Protein AF-A0A448Z9Z4-F1 (afdb_monomer_lite)

Organism: NCBI:txid183589

pLDDT: mean 77.24, std 27.38, range [21.59, 98.75]

Secondary structure (DSSP, 8-state):
----------------------------------PPPPPP----------------------S----HHHHHHHHHHHTTSEEEEEE---TT--S-HHHHHHHHHHHHHHHHHHTTS--SS-EEEEE--PBP-SSSHHHHHHHHHHHTTPEEEEEE--TTT-TTHHHHB--TTEEEEEEHHHHHHHHTTSB---SPTT----BHHHHHHHHHHHHHHHHHHHHHHTTPPPPPTHHHHHHHHHHHHHHHHHHHTTT--EEEES-SS--TTSSGGGTHHHHHTTSS-HHHHEE------S-TT------HHHH---

Structure (mmCIF, N/CA/C/O backbone):
data_AF-A0A448Z9Z4-F1
#
_entry.id   AF-A0A448Z9Z4-F1
#
loop_
_atom_site.group_PDB
_atom_site.id
_atom_site.type_symbol
_atom_site.label_atom_id
_atom_site.label_alt_id
_atom_site.label_comp_id
_atom_site.label_asym_id
_atom_site.label_entity_id
_atom_site.label_seq_id
_atom_site.pdbx_PDB_ins_code
_atom_site.Cartn_x
_atom_site.Cartn_y
_atom_site.Cartn_z
_atom_site.occupancy
_atom_site.B_iso_or_equiv
_atom_site.auth_seq_id
_atom_site.auth_comp_id
_atom_site.auth_asym_id
_atom_site.auth_atom_id
_atom_site.pdbx_PDB_model_num
ATOM 1 N N . MET A 1 1 ? -6.768 -6.075 44.368 1.00 32.19 1 MET A N 1
ATOM 2 C CA . MET A 1 1 ? -6.152 -7.407 44.142 1.00 32.19 1 MET A CA 1
ATOM 3 C C . MET A 1 1 ? -6.803 -8.060 42.921 1.00 32.19 1 MET A C 1
ATOM 5 O O . MET A 1 1 ? -7.831 -7.566 42.482 1.00 32.19 1 MET A O 1
ATOM 9 N N . ARG A 1 2 ? -6.179 -9.119 42.377 1.00 27.22 2 ARG A N 1
ATOM 10 C CA . ARG A 1 2 ? -6.662 -10.017 41.291 1.00 27.22 2 ARG A CA 1
ATOM 11 C C . ARG A 1 2 ? -8.103 -10.513 41.586 1.00 27.22 2 ARG A C 1
ATOM 13 O O . ARG A 1 2 ? -8.463 -10.533 42.757 1.00 27.22 2 ARG A O 1
ATOM 20 N N . SER A 1 3 ? -8.970 -10.927 40.651 1.00 25.38 3 SER A N 1
ATOM 21 C CA . SER A 1 3 ? -8.828 -11.558 39.312 1.00 25.38 3 SER A CA 1
ATOM 22 C C . SER A 1 3 ? -10.126 -11.281 38.477 1.00 25.38 3 SER A C 1
ATOM 24 O O . SER A 1 3 ? -11.087 -10.823 39.083 1.00 25.38 3 SER A O 1
ATOM 26 N N . VAL A 1 4 ? -10.316 -11.424 37.144 1.00 26.56 4 VAL A N 1
ATOM 27 C CA . VAL A 1 4 ? -9.717 -12.225 36.034 1.00 26.56 4 VAL A CA 1
ATOM 28 C C . VAL A 1 4 ? -10.058 -13.727 36.159 1.00 26.56 4 VAL A C 1
ATOM 30 O O . VAL A 1 4 ? -9.490 -14.377 37.028 1.00 26.56 4 VAL A O 1
ATOM 33 N N . ARG A 1 5 ? -10.946 -14.386 35.383 1.00 29.02 5 ARG A N 1
ATOM 34 C CA . ARG A 1 5 ? -11.562 -14.232 34.024 1.00 29.02 5 ARG A CA 1
ATOM 35 C C . ARG A 1 5 ? -13.055 -14.714 34.086 1.00 29.02 5 ARG A C 1
ATOM 37 O O . ARG A 1 5 ? -13.481 -15.098 35.166 1.00 29.02 5 ARG A O 1
ATOM 44 N N . LEU A 1 6 ? -13.924 -14.683 33.060 1.00 25.05 6 LEU A N 1
ATOM 45 C CA . LEU A 1 6 ? -13.867 -15.418 31.777 1.00 25.05 6 LEU A CA 1
ATOM 46 C C . LEU A 1 6 ? -14.862 -14.882 30.718 1.00 25.05 6 LEU A C 1
ATOM 48 O O . LEU A 1 6 ? -15.825 -14.199 31.047 1.00 25.05 6 LEU A O 1
ATOM 52 N N . VAL A 1 7 ? -14.625 -15.249 29.455 1.00 26.00 7 VAL A N 1
ATOM 53 C CA . VAL A 1 7 ? -15.444 -14.942 28.263 1.00 26.00 7 VAL A CA 1
ATOM 54 C C . VAL A 1 7 ? -16.249 -16.181 27.861 1.00 26.00 7 VAL A C 1
ATOM 56 O O . VAL A 1 7 ? -15.698 -17.274 27.960 1.00 26.00 7 VAL A O 1
ATOM 59 N N . SER A 1 8 ? -17.478 -16.027 27.340 1.00 23.23 8 SER A N 1
ATOM 60 C CA . SER A 1 8 ? -18.025 -16.945 26.320 1.00 23.23 8 SER A CA 1
ATOM 61 C C . SER A 1 8 ? -19.338 -16.467 25.677 1.00 23.23 8 SER A C 1
ATOM 63 O O . SER A 1 8 ? -20.195 -15.909 26.351 1.00 23.23 8 SER A O 1
ATOM 65 N N . ASN A 1 9 ? -19.505 -16.830 24.400 1.00 24.48 9 ASN A N 1
ATOM 66 C CA . ASN A 1 9 ? -20.761 -17.051 23.662 1.00 24.48 9 ASN A CA 1
ATOM 67 C C . ASN A 1 9 ? -21.728 -15.870 23.421 1.00 24.48 9 ASN A C 1
ATOM 69 O O . ASN A 1 9 ? -22.586 -15.580 24.250 1.00 24.48 9 ASN A O 1
ATOM 73 N N . LEU A 1 10 ? -21.768 -15.396 22.167 1.00 25.59 10 LEU A N 1
ATOM 74 C CA . LEU A 1 10 ? -23.045 -15.279 21.449 1.00 25.59 10 LEU A CA 1
ATOM 75 C C . LEU A 1 10 ? -22.857 -15.504 19.934 1.00 25.59 10 LEU A C 1
ATOM 77 O O . LEU A 1 10 ? -22.190 -14.726 19.258 1.00 25.59 10 LEU A O 1
ATOM 81 N N . TRP A 1 11 ? -23.446 -16.581 19.409 1.00 21.59 11 TRP A N 1
ATOM 82 C CA . TRP A 1 11 ? -23.595 -16.868 17.975 1.00 21.59 11 TRP A CA 1
ATOM 83 C C . TRP A 1 11 ? -24.923 -17.617 17.771 1.00 21.59 11 TRP A C 1
ATOM 85 O O . TRP A 1 11 ? -25.361 -18.314 18.687 1.00 21.59 11 TRP A O 1
ATOM 95 N N . LEU A 1 12 ? -25.540 -17.479 16.587 1.00 24.05 12 LEU A N 1
ATOM 96 C CA . LEU A 1 12 ? -26.980 -17.699 16.314 1.00 24.05 12 LEU A CA 1
ATOM 97 C C . LEU A 1 12 ? -27.893 -16.718 17.101 1.00 24.05 12 LEU A C 1
ATOM 99 O O . LEU A 1 12 ? -27.626 -16.398 18.252 1.00 24.05 12 LEU A O 1
ATOM 103 N N . ALA A 1 13 ? -28.998 -16.186 16.568 1.00 24.38 13 ALA A N 1
ATOM 104 C CA . ALA A 1 13 ? -29.806 -16.562 15.396 1.00 24.38 13 ALA A CA 1
ATOM 105 C C . ALA A 1 13 ? -30.314 -15.270 14.656 1.00 24.38 13 ALA A C 1
ATOM 107 O O . ALA A 1 13 ? -29.668 -14.240 14.796 1.00 24.38 13 ALA A O 1
ATOM 108 N N . MET A 1 14 ? -31.392 -15.186 13.850 1.00 24.42 14 MET A N 1
ATOM 109 C CA . MET A 1 14 ? -32.489 -16.122 13.555 1.00 24.42 14 MET A CA 1
ATOM 110 C C . MET A 1 14 ? -33.167 -15.876 12.181 1.00 24.42 14 MET A C 1
ATOM 112 O O . MET A 1 14 ? -33.419 -14.745 11.788 1.00 24.42 14 MET A O 1
ATOM 116 N N . SER A 1 15 ? -33.537 -16.974 11.517 1.00 24.83 15 SER A N 1
ATOM 117 C CA . SER A 1 15 ? -34.805 -17.215 10.792 1.00 24.83 15 SER A CA 1
ATOM 118 C C . SER A 1 15 ? -35.429 -16.194 9.811 1.00 24.83 15 SER A C 1
ATOM 120 O O . SER A 1 15 ? -36.286 -15.396 10.164 1.00 24.83 15 SER A O 1
ATOM 122 N N . SER A 1 16 ? -35.184 -16.452 8.520 1.00 24.95 16 SER A N 1
ATOM 123 C CA . SER A 1 16 ? -36.186 -16.885 7.513 1.00 24.95 16 SER A CA 1
ATOM 124 C C . SER A 1 16 ? -37.490 -16.101 7.203 1.00 24.95 16 SER A C 1
ATOM 126 O O . SER A 1 16 ? -38.392 -15.999 8.027 1.00 24.95 16 SER A O 1
ATOM 128 N N . ALA A 1 17 ? -37.683 -15.928 5.885 1.00 24.45 17 ALA A N 1
ATOM 129 C CA . ALA A 1 17 ? -38.923 -16.114 5.105 1.00 24.45 17 ALA A CA 1
ATOM 130 C C . ALA A 1 17 ? -39.945 -14.966 4.925 1.00 24.45 17 ALA A C 1
ATOM 132 O O . ALA A 1 17 ? -40.739 -14.635 5.799 1.00 24.45 17 ALA A O 1
ATOM 133 N N . THR A 1 18 ? -40.138 -14.591 3.655 1.00 28.72 18 THR A N 1
ATOM 134 C CA . THR A 1 18 ? -41.457 -14.702 2.992 1.00 28.72 18 THR A CA 1
ATOM 135 C C . THR A 1 18 ? -41.286 -14.874 1.474 1.00 28.72 18 THR A C 1
ATOM 137 O O . THR A 1 18 ? -40.193 -14.683 0.946 1.00 28.72 18 THR A O 1
ATOM 140 N N . ARG A 1 19 ? -42.340 -15.307 0.764 1.00 28.45 19 ARG A N 1
ATOM 141 C CA . ARG A 1 19 ? -42.339 -15.501 -0.702 1.00 28.45 19 ARG A CA 1
ATOM 142 C C . ARG A 1 19 ? -43.127 -14.379 -1.383 1.00 28.45 19 ARG A C 1
ATOM 144 O O . ARG A 1 19 ? -44.220 -14.063 -0.927 1.00 28.45 19 ARG A O 1
ATOM 151 N N . GLY A 1 20 ? -42.630 -13.871 -2.510 1.00 28.28 20 GLY A N 1
ATOM 152 C CA . GLY A 1 20 ? -43.373 -13.013 -3.441 1.00 28.28 20 GLY A CA 1
ATOM 153 C C . GLY A 1 20 ? -43.264 -13.572 -4.860 1.00 28.28 20 GLY A C 1
ATOM 154 O O . GLY A 1 20 ? -42.193 -14.023 -5.257 1.00 28.28 20 GLY A O 1
ATOM 155 N N . THR A 1 21 ? -44.364 -13.619 -5.615 1.00 28.78 21 THR A N 1
ATOM 156 C CA . THR A 1 21 ? -44.412 -14.289 -6.928 1.00 28.78 21 THR A CA 1
ATOM 157 C C . THR A 1 21 ? -45.138 -13.437 -7.959 1.00 28.78 21 THR A C 1
ATOM 159 O O . THR A 1 21 ? -46.330 -13.182 -7.803 1.00 28.78 21 THR A O 1
ATOM 162 N N . THR A 1 22 ? -44.469 -13.105 -9.065 1.00 32.16 22 THR A N 1
ATOM 163 C CA . THR A 1 22 ? -45.115 -12.540 -10.260 1.00 32.16 22 THR A CA 1
ATOM 164 C C . THR A 1 22 ? -44.409 -12.954 -11.552 1.00 32.16 22 THR A C 1
ATOM 166 O O . THR A 1 22 ? -43.218 -13.246 -11.584 1.00 32.16 22 THR A O 1
ATOM 169 N N . ARG A 1 23 ? -45.201 -12.998 -12.629 1.00 28.62 23 ARG A N 1
ATOM 170 C CA . ARG A 1 23 ? -44.782 -13.163 -14.034 1.00 28.62 23 ARG A CA 1
ATOM 171 C C . ARG A 1 23 ? -44.214 -11.817 -14.539 1.00 28.62 23 ARG A C 1
ATOM 173 O O . ARG A 1 23 ? -44.566 -10.789 -13.974 1.00 28.62 23 ARG A O 1
ATOM 180 N N . GLY A 1 24 ? -43.401 -11.720 -15.591 1.00 24.78 24 GLY A N 1
ATOM 181 C CA . GLY A 1 24 ? -42.952 -12.733 -16.552 1.00 24.78 24 GLY A CA 1
ATOM 182 C C . GLY A 1 24 ? -43.337 -12.354 -17.990 1.00 24.78 24 GLY A C 1
ATOM 183 O O . GLY A 1 24 ? -44.515 -12.395 -18.334 1.00 24.78 24 GLY A O 1
ATOM 184 N N . THR A 1 25 ? -42.346 -12.018 -18.821 1.00 29.56 25 THR A N 1
ATOM 185 C CA . THR A 1 25 ? -42.458 -11.692 -20.261 1.00 29.56 25 THR A CA 1
ATOM 186 C C . THR A 1 25 ? -41.221 -12.205 -21.014 1.00 29.56 25 THR A C 1
ATOM 188 O O . THR A 1 25 ? -40.209 -12.534 -20.398 1.00 29.56 25 THR A O 1
ATOM 191 N N . THR A 1 26 ? -41.310 -12.346 -22.342 1.00 28.06 26 THR A N 1
ATOM 192 C CA . THR A 1 26 ? -40.394 -13.190 -23.135 1.00 28.06 26 THR A CA 1
ATOM 193 C C . THR A 1 26 ? -39.807 -12.505 -24.370 1.00 28.06 26 THR A C 1
ATOM 195 O O . THR A 1 26 ? -40.573 -11.986 -25.180 1.00 28.06 26 THR A O 1
ATOM 198 N N . SER A 1 27 ? -38.502 -12.727 -24.597 1.00 26.56 27 SER A N 1
ATOM 199 C CA . SER A 1 27 ? -37.838 -12.730 -25.922 1.00 26.56 27 SER A CA 1
ATOM 200 C C . SER A 1 27 ? -37.710 -11.377 -26.663 1.00 26.56 27 SER A C 1
ATOM 202 O O . SER A 1 27 ? -38.381 -10.415 -26.301 1.00 26.56 27 SER A O 1
ATOM 204 N N . PRO A 1 28 ? -36.865 -11.278 -27.720 1.00 33.94 28 PRO A N 1
ATOM 205 C CA . PRO A 1 28 ? -35.986 -12.299 -28.311 1.00 33.94 28 PRO A CA 1
ATOM 206 C C . PRO A 1 28 ? -34.479 -12.049 -28.110 1.00 33.94 28 PRO A C 1
ATOM 208 O O . PRO A 1 28 ? -34.042 -10.959 -27.761 1.00 33.94 28 PRO A O 1
ATOM 211 N N . ALA A 1 29 ? -33.674 -13.082 -28.376 1.00 27.67 29 ALA A N 1
ATOM 212 C CA . ALA A 1 29 ? -32.215 -12.992 -28.380 1.00 27.67 29 ALA A CA 1
ATOM 213 C C . ALA A 1 29 ? -31.676 -12.605 -29.768 1.00 27.67 29 ALA A C 1
ATOM 215 O O . ALA A 1 29 ? -32.171 -13.094 -30.784 1.00 27.67 29 ALA A O 1
ATOM 216 N N . ILE A 1 30 ? -30.597 -11.819 -29.801 1.00 31.08 30 ILE A N 1
ATOM 217 C CA . ILE A 1 30 ? -29.769 -11.607 -30.995 1.00 31.08 30 ILE A CA 1
ATOM 218 C C . ILE A 1 30 ? -28.420 -12.284 -30.747 1.00 31.08 30 ILE A C 1
ATOM 220 O O . ILE A 1 30 ? -27.684 -11.906 -29.839 1.00 31.08 30 ILE A O 1
ATOM 224 N N . ARG A 1 31 ? -28.083 -13.297 -31.553 1.00 26.88 31 ARG A N 1
ATOM 225 C CA . ARG A 1 31 ? -26.727 -13.860 -31.581 1.00 26.88 31 ARG A CA 1
ATOM 226 C C . ARG A 1 31 ? -25.821 -12.935 -32.390 1.00 26.88 31 ARG A C 1
ATOM 228 O O . ARG A 1 31 ? -25.986 -12.851 -33.603 1.00 26.88 31 ARG A O 1
ATOM 235 N N . SER A 1 32 ? -24.828 -12.336 -31.742 1.00 29.20 32 SER A N 1
ATOM 236 C CA . SER A 1 32 ? -23.624 -11.841 -32.414 1.00 29.20 32 SER A CA 1
ATOM 237 C C . SER A 1 32 ? -22.461 -12.749 -32.027 1.00 29.20 32 SER A C 1
ATOM 239 O O . SER A 1 32 ? -22.086 -12.814 -30.859 1.00 29.20 32 SER A O 1
ATOM 241 N N . THR A 1 33 ? -21.937 -13.516 -32.982 1.00 30.69 33 THR A N 1
ATOM 242 C CA . THR A 1 33 ? -20.823 -14.450 -32.759 1.00 30.69 33 THR A CA 1
ATOM 243 C C . THR A 1 33 ? -19.562 -13.927 -33.430 1.00 30.69 33 THR A C 1
ATOM 245 O O . THR A 1 33 ? -19.232 -14.350 -34.535 1.00 30.69 33 THR A O 1
ATOM 248 N N . ASN A 1 34 ? -18.853 -13.032 -32.744 1.00 32.19 34 ASN A N 1
ATOM 249 C CA . ASN A 1 34 ? -17.463 -12.694 -33.041 1.00 32.19 34 ASN A CA 1
ATOM 250 C C . ASN A 1 34 ? -16.622 -12.984 -31.788 1.00 32.19 34 ASN A C 1
ATOM 252 O O . ASN A 1 34 ? -17.005 -12.536 -30.706 1.00 32.19 34 ASN A O 1
ATOM 256 N N . PRO A 1 35 ? -15.509 -13.732 -31.887 1.00 31.62 35 PRO A N 1
ATOM 257 C CA . PRO A 1 35 ? -14.596 -13.896 -30.762 1.00 31.62 35 PRO A CA 1
ATOM 258 C C . PRO A 1 35 ? -13.860 -12.572 -30.487 1.00 31.62 35 PRO A C 1
ATOM 260 O O . PRO A 1 35 ? -13.541 -11.856 -31.443 1.00 31.62 35 PRO A O 1
ATOM 263 N N . PRO A 1 36 ? -13.542 -12.244 -29.221 1.00 32.16 36 PRO A N 1
ATOM 264 C CA . PRO A 1 36 ? -12.704 -11.091 -28.916 1.00 32.16 36 PRO A CA 1
ATOM 265 C C . PRO A 1 36 ? -11.326 -11.273 -29.563 1.00 32.16 36 PRO A C 1
ATOM 267 O O . PRO A 1 36 ? -10.692 -12.325 -29.433 1.00 32.16 36 PRO A O 1
ATOM 270 N N . GLN A 1 37 ? -10.863 -10.252 -30.284 1.00 31.36 37 GLN A N 1
ATOM 271 C CA . GLN A 1 37 ? -9.518 -10.261 -30.851 1.00 31.36 37 GLN A CA 1
ATOM 272 C C . GLN A 1 37 ? -8.498 -10.163 -29.714 1.00 31.36 37 GLN A C 1
ATOM 274 O O . GLN A 1 37 ? -8.628 -9.320 -28.828 1.00 31.36 37 GLN A O 1
ATOM 279 N N . ARG A 1 38 ? -7.472 -11.023 -29.731 1.00 28.33 38 ARG A N 1
ATOM 280 C CA . ARG A 1 38 ? -6.366 -10.919 -28.772 1.00 28.33 38 ARG A CA 1
ATOM 281 C C . ARG A 1 38 ? -5.651 -9.583 -28.963 1.00 28.33 38 ARG A C 1
ATOM 283 O O . ARG A 1 38 ? -5.173 -9.302 -30.061 1.00 28.33 38 ARG A O 1
ATOM 290 N N . LEU A 1 39 ? -5.514 -8.823 -27.878 1.00 33.28 39 LEU A N 1
ATOM 291 C CA . LEU A 1 39 ? -4.567 -7.713 -27.806 1.00 33.28 39 LEU A CA 1
ATOM 292 C C . LEU A 1 39 ? -3.139 -8.225 -28.100 1.00 33.28 39 LEU A C 1
ATOM 294 O O . LEU A 1 39 ? -2.825 -9.381 -27.785 1.00 33.28 39 LEU A O 1
ATOM 298 N N . PRO A 1 40 ? -2.269 -7.409 -28.722 1.00 29.70 40 PRO A N 1
ATOM 299 C CA . PRO A 1 40 ? -0.906 -7.820 -29.038 1.00 29.70 40 PRO A CA 1
ATOM 300 C C . PRO A 1 40 ? -0.105 -8.079 -27.756 1.00 29.70 40 PRO A C 1
ATOM 302 O O . PRO A 1 40 ? -0.101 -7.256 -26.841 1.00 29.70 40 PRO A O 1
ATOM 305 N N . SER A 1 41 ? 0.613 -9.206 -27.699 1.00 35.56 41 SER A N 1
ATOM 306 C CA . SER A 1 41 ? 1.507 -9.483 -26.572 1.00 35.56 41 SER A CA 1
ATOM 307 C C . SER A 1 41 ? 2.697 -8.526 -26.597 1.00 35.56 41 SER A C 1
ATOM 309 O O . SER A 1 41 ? 3.586 -8.655 -27.438 1.00 35.56 41 SER A O 1
ATOM 311 N N . VAL A 1 42 ? 2.723 -7.590 -25.649 1.00 36.41 42 VAL A N 1
ATOM 312 C CA . VAL A 1 42 ? 3.880 -6.720 -25.381 1.00 36.41 42 VAL A CA 1
ATOM 313 C C . VAL A 1 42 ? 4.946 -7.400 -24.510 1.00 36.41 42 VAL A C 1
ATOM 315 O O . VAL A 1 42 ? 6.052 -6.884 -24.382 1.00 36.41 42 VAL A O 1
ATOM 318 N N . PHE A 1 43 ? 4.661 -8.593 -23.973 1.00 34.25 43 PHE A N 1
ATOM 319 C CA . PHE A 1 43 ? 5.596 -9.389 -23.177 1.00 34.25 43 PHE A CA 1
ATOM 320 C C . PHE A 1 43 ? 6.053 -10.631 -23.953 1.00 34.25 43 PHE A C 1
ATOM 322 O O . PHE A 1 43 ? 5.435 -11.694 -23.910 1.00 34.25 43 PHE A O 1
ATOM 329 N N . SER A 1 44 ? 7.166 -10.484 -24.676 1.00 28.16 44 SER A N 1
ATOM 330 C CA . SER A 1 44 ? 7.858 -11.572 -25.379 1.00 28.16 44 SER A CA 1
ATOM 331 C C . SER A 1 44 ? 9.355 -11.562 -25.047 1.00 28.16 44 SER A C 1
ATOM 333 O O . SER A 1 44 ? 10.196 -11.293 -25.905 1.00 28.16 44 SER A O 1
ATOM 335 N N . ALA A 1 45 ? 9.691 -11.862 -23.791 1.00 30.14 45 ALA A N 1
ATOM 336 C CA . ALA A 1 45 ? 11.064 -12.131 -23.367 1.00 30.14 45 ALA A CA 1
ATOM 337 C C . ALA A 1 45 ? 11.355 -13.639 -23.471 1.00 30.14 45 ALA A C 1
ATOM 339 O O . ALA A 1 45 ? 10.612 -14.459 -22.935 1.00 30.14 45 ALA A O 1
ATOM 340 N N . ALA A 1 46 ? 12.423 -14.016 -24.177 1.00 25.83 46 ALA A N 1
ATOM 341 C CA . ALA A 1 46 ? 12.758 -15.418 -24.410 1.00 25.83 46 ALA A CA 1
ATOM 342 C C . ALA A 1 46 ? 13.464 -16.047 -23.196 1.00 25.83 46 ALA A C 1
ATOM 344 O O . ALA A 1 46 ? 14.558 -15.629 -22.823 1.00 25.83 46 ALA A O 1
ATOM 345 N N . ALA A 1 47 ? 12.869 -17.097 -22.627 1.00 26.53 47 ALA A N 1
ATOM 346 C CA . ALA A 1 47 ? 13.515 -17.954 -21.638 1.00 26.53 47 ALA A CA 1
ATOM 347 C C . ALA A 1 47 ? 14.136 -19.177 -22.334 1.00 26.53 47 ALA A C 1
ATOM 349 O O . ALA A 1 47 ? 13.430 -20.118 -22.700 1.00 26.53 47 ALA A O 1
ATOM 350 N N . SER A 1 48 ? 15.457 -19.172 -22.526 1.00 25.59 48 SER A N 1
ATOM 351 C CA . SER A 1 48 ? 16.186 -20.360 -22.989 1.00 25.59 48 SER A CA 1
ATOM 352 C C . SER A 1 48 ? 16.207 -21.424 -21.894 1.00 25.59 48 SER A C 1
ATOM 354 O O . SER A 1 48 ? 16.677 -21.167 -20.787 1.00 25.59 48 SER A O 1
ATOM 356 N N . ALA A 1 49 ? 15.723 -22.623 -22.206 1.00 23.44 49 ALA A N 1
ATOM 357 C CA . ALA A 1 49 ? 15.762 -23.751 -21.286 1.00 23.44 49 ALA A CA 1
ATOM 358 C C . ALA A 1 49 ? 17.162 -24.385 -21.231 1.00 23.44 49 ALA A C 1
ATOM 360 O O . ALA A 1 49 ? 17.757 -24.673 -22.270 1.00 23.44 49 ALA A O 1
ATOM 361 N N . THR A 1 50 ? 17.619 -24.694 -20.017 1.00 25.97 50 THR A N 1
ATOM 362 C CA . THR A 1 50 ? 18.701 -25.653 -19.762 1.00 25.97 50 THR A CA 1
ATOM 363 C C . THR A 1 50 ? 18.218 -26.598 -18.667 1.00 25.97 50 THR A C 1
ATOM 365 O O . THR A 1 50 ? 18.013 -26.176 -17.530 1.00 25.97 50 THR A O 1
ATOM 368 N N . GLU A 1 51 ? 17.993 -27.866 -19.006 1.00 26.69 51 GLU A N 1
ATOM 369 C CA . GLU A 1 51 ? 17.613 -28.894 -18.032 1.00 26.69 51 GLU A CA 1
ATOM 370 C C . GLU A 1 51 ? 18.795 -29.255 -17.127 1.00 26.69 51 GLU A C 1
ATOM 372 O O . GLU A 1 51 ? 19.921 -29.381 -17.611 1.00 26.69 51 GLU A O 1
ATOM 377 N N . LEU A 1 52 ? 18.541 -29.530 -15.841 1.00 29.14 52 LEU A N 1
ATOM 378 C CA . LEU A 1 52 ? 19.433 -30.367 -15.032 1.00 29.14 52 LEU A CA 1
ATOM 379 C C . LEU A 1 52 ? 18.750 -30.909 -13.763 1.00 29.14 52 LEU A C 1
ATOM 381 O O . LEU A 1 52 ? 18.225 -30.151 -12.956 1.00 29.14 52 LEU A O 1
ATOM 385 N N . GLY A 1 53 ? 18.851 -32.227 -13.556 1.00 25.84 53 GLY A N 1
ATOM 386 C CA . GLY A 1 53 ? 18.852 -32.845 -12.222 1.00 25.84 53 GLY A CA 1
ATOM 387 C C . GLY A 1 53 ? 17.515 -32.971 -11.481 1.00 25.84 53 GLY A C 1
ATOM 388 O O . GLY A 1 53 ? 17.272 -32.268 -10.506 1.00 25.84 53 GLY A O 1
ATOM 389 N N . ALA A 1 54 ? 16.706 -33.976 -11.826 1.00 27.47 54 ALA A N 1
ATOM 390 C CA . ALA A 1 54 ? 15.639 -34.432 -10.933 1.00 27.47 54 ALA A CA 1
ATOM 391 C C . ALA A 1 54 ? 16.220 -35.188 -9.717 1.00 27.47 54 ALA A C 1
ATOM 393 O O . ALA A 1 54 ? 16.883 -36.212 -9.882 1.00 27.47 54 ALA A O 1
ATOM 394 N N . ALA A 1 55 ? 15.907 -34.739 -8.497 1.00 28.56 55 ALA A N 1
ATOM 395 C CA . ALA A 1 55 ? 16.214 -35.453 -7.256 1.00 28.56 55 ALA A CA 1
ATOM 396 C C . ALA A 1 55 ? 15.005 -35.425 -6.305 1.00 28.56 55 ALA A C 1
ATOM 398 O O . ALA A 1 55 ? 14.488 -34.363 -5.965 1.00 28.56 55 ALA A O 1
ATOM 399 N N . ARG A 1 56 ? 14.537 -36.601 -5.867 1.00 31.19 56 ARG A N 1
ATOM 400 C CA . ARG A 1 56 ? 13.459 -36.723 -4.872 1.00 31.19 56 ARG A CA 1
ATOM 401 C C . ARG A 1 56 ? 14.030 -36.576 -3.461 1.00 31.19 56 ARG A C 1
ATOM 403 O O . ARG A 1 56 ? 14.782 -37.444 -3.030 1.00 31.19 56 ARG A O 1
ATOM 410 N N . GLY A 1 57 ? 13.605 -35.548 -2.729 1.00 27.17 57 GLY A N 1
ATOM 411 C CA . GLY A 1 57 ? 13.866 -35.391 -1.297 1.00 27.17 57 GLY A CA 1
ATOM 412 C C . GLY A 1 57 ? 12.560 -35.331 -0.508 1.00 27.17 57 GLY A C 1
ATOM 413 O O . GLY A 1 57 ? 11.851 -34.334 -0.574 1.00 27.17 57 GLY A O 1
ATOM 414 N N . SER A 1 58 ? 12.233 -36.391 0.233 1.00 34.34 58 SER A N 1
ATOM 415 C CA . SER A 1 58 ? 11.140 -36.366 1.212 1.00 34.34 58 SER A CA 1
ATOM 416 C C . SER A 1 58 ? 11.690 -35.881 2.549 1.00 34.34 58 SER A C 1
ATOM 418 O O . SER A 1 58 ? 12.438 -36.613 3.193 1.00 34.34 58 SER A O 1
ATOM 420 N N . GLY A 1 59 ? 11.302 -34.684 2.983 1.00 29.30 59 GLY A N 1
ATOM 421 C CA . GLY A 1 59 ? 11.683 -34.134 4.281 1.00 29.30 59 GLY A CA 1
ATOM 422 C C . GLY A 1 59 ? 10.619 -33.175 4.799 1.00 29.30 59 GLY A C 1
ATOM 423 O O . GLY A 1 59 ? 10.314 -32.183 4.145 1.00 29.30 59 GLY A O 1
ATOM 424 N N . ALA A 1 60 ? 10.054 -33.476 5.967 1.00 39.50 60 ALA A N 1
ATOM 425 C CA . ALA A 1 60 ? 9.259 -32.506 6.709 1.00 39.50 60 ALA A CA 1
ATOM 426 C C . ALA A 1 60 ? 10.211 -31.509 7.383 1.00 39.50 60 ALA A C 1
ATOM 428 O O . ALA A 1 60 ? 11.185 -31.924 8.012 1.00 39.50 60 ALA A O 1
ATOM 429 N N . VAL A 1 61 ? 9.921 -30.215 7.264 1.00 37.72 61 VAL A N 1
ATOM 430 C CA . VAL A 1 61 ? 10.700 -29.142 7.892 1.00 37.72 61 VAL A CA 1
ATOM 431 C C . VAL A 1 61 ? 9.811 -28.464 8.929 1.00 37.72 61 VAL A C 1
ATOM 433 O O . VAL A 1 61 ? 8.770 -27.903 8.593 1.00 37.72 61 VAL A O 1
ATOM 436 N N . GLY A 1 62 ? 10.200 -28.594 10.199 1.00 31.75 62 GLY A N 1
ATOM 437 C CA . GLY A 1 62 ? 9.643 -27.811 11.301 1.00 31.75 62 GLY A CA 1
ATOM 438 C C . GLY A 1 62 ? 10.205 -26.387 11.311 1.00 31.75 62 GLY A C 1
ATOM 439 O O . GLY A 1 62 ? 11.047 -26.042 10.488 1.00 31.75 62 GLY A O 1
ATOM 440 N N . GLY A 1 63 ? 9.719 -25.557 12.232 1.00 37.12 63 GLY A N 1
ATOM 441 C CA . GLY A 1 63 ? 10.037 -24.130 12.244 1.00 37.12 63 GLY A CA 1
ATOM 442 C C . GLY A 1 63 ? 11.482 -23.761 12.608 1.00 37.12 63 GLY A C 1
ATOM 443 O O . GLY A 1 63 ? 12.223 -24.552 13.184 1.00 37.12 63 GLY A O 1
ATOM 444 N N . ASP A 1 64 ? 11.770 -22.491 12.321 1.00 46.44 64 ASP A N 1
ATOM 445 C CA . ASP A 1 64 ? 12.841 -21.642 12.860 1.00 46.44 64 ASP A CA 1
ATOM 446 C C . ASP A 1 64 ? 14.310 -21.986 12.530 1.00 46.44 64 ASP A C 1
ATOM 448 O O . ASP A 1 64 ? 14.975 -22.772 13.204 1.00 46.44 64 ASP A O 1
ATOM 452 N N . SER A 1 65 ? 14.838 -21.316 11.495 1.00 40.12 65 SER A N 1
ATOM 453 C CA . SER A 1 65 ? 16.240 -20.852 11.432 1.00 40.12 65 SER A CA 1
ATOM 454 C C . SER A 1 65 ? 16.485 -19.899 10.244 1.00 40.12 65 SER A C 1
ATOM 456 O O . SER A 1 65 ? 17.349 -20.151 9.408 1.00 40.12 65 SER A O 1
ATOM 458 N N . SER A 1 66 ? 15.745 -18.784 10.135 1.00 48.78 66 SER A N 1
ATOM 459 C CA . SER A 1 66 ? 16.113 -17.742 9.154 1.00 48.78 66 SER A CA 1
ATOM 460 C C . SER A 1 66 ? 17.304 -16.938 9.679 1.00 48.78 66 SER A C 1
ATOM 462 O O . SER A 1 66 ? 17.177 -16.242 10.691 1.00 48.78 66 SER A O 1
ATOM 464 N N . GLY A 1 67 ? 18.457 -17.025 9.016 1.00 46.28 67 GLY A N 1
ATOM 465 C CA . GLY A 1 67 ? 19.668 -16.336 9.452 1.00 46.28 67 GLY A CA 1
ATOM 466 C C . GLY A 1 67 ? 19.577 -14.813 9.276 1.00 46.28 67 GLY A C 1
ATOM 467 O O . GLY A 1 67 ? 18.758 -14.321 8.490 1.00 46.28 67 GLY A O 1
ATOM 468 N N . PRO A 1 68 ? 20.445 -14.028 9.946 1.00 53.59 68 PRO A N 1
ATOM 469 C CA . PRO A 1 68 ? 20.568 -12.598 9.652 1.00 53.59 68 PRO A CA 1
ATOM 470 C C . PRO A 1 68 ? 20.899 -12.355 8.166 1.00 53.59 68 PRO A C 1
ATOM 472 O O . PRO A 1 68 ? 20.329 -11.456 7.546 1.00 53.59 68 PRO A O 1
ATOM 475 N N . ASP A 1 69 ? 21.730 -13.222 7.574 1.00 61.84 69 ASP A N 1
ATOM 476 C CA . ASP A 1 69 ? 22.129 -13.165 6.165 1.00 61.84 69 ASP A CA 1
ATOM 477 C C . ASP A 1 69 ? 20.959 -13.328 5.178 1.00 61.84 69 ASP A C 1
ATOM 479 O O . ASP A 1 69 ? 20.978 -12.699 4.116 1.00 61.84 69 ASP A O 1
ATOM 483 N N . ASP A 1 70 ? 19.931 -14.121 5.510 1.00 67.38 70 ASP A N 1
ATOM 484 C CA . ASP A 1 70 ? 18.769 -14.354 4.636 1.00 67.38 70 ASP A CA 1
ATOM 485 C C . ASP A 1 70 ? 17.913 -13.092 4.492 1.00 67.38 70 ASP A C 1
ATOM 487 O O . ASP A 1 70 ? 17.457 -12.757 3.396 1.00 67.38 70 ASP A O 1
ATOM 491 N N . GLY A 1 71 ? 17.752 -12.345 5.590 1.00 68.94 71 GLY A N 1
ATOM 492 C CA . GLY A 1 71 ? 17.080 -11.048 5.586 1.00 68.94 71 GLY A CA 1
ATOM 493 C C . GLY A 1 71 ? 17.801 -10.041 4.697 1.00 68.94 71 GLY A C 1
ATOM 494 O O . GLY A 1 71 ? 17.197 -9.449 3.801 1.00 68.94 71 GLY A O 1
ATOM 495 N N . ASP A 1 72 ? 19.112 -9.902 4.883 1.00 79.62 72 ASP A N 1
ATOM 496 C CA . ASP A 1 72 ? 19.925 -9.001 4.067 1.00 79.62 72 ASP A CA 1
ATOM 497 C C . ASP A 1 72 ? 20.014 -9.474 2.608 1.00 79.62 72 ASP A C 1
ATOM 499 O O . ASP A 1 72 ? 20.148 -8.658 1.693 1.00 79.62 72 ASP A O 1
ATOM 503 N N . ARG A 1 73 ? 19.929 -10.785 2.340 1.00 87.19 73 ARG A N 1
ATOM 504 C CA . ARG A 1 73 ? 19.807 -11.335 0.980 1.00 87.19 73 ARG A CA 1
ATOM 505 C C . ARG A 1 73 ? 18.484 -10.904 0.336 1.00 87.19 73 ARG A C 1
ATOM 507 O O . ARG A 1 73 ? 18.525 -10.343 -0.756 1.00 87.19 73 ARG A O 1
ATOM 514 N N . ALA A 1 74 ? 17.349 -11.093 1.011 1.00 86.81 74 ALA A N 1
ATOM 515 C CA . ALA A 1 74 ? 16.033 -10.690 0.508 1.00 86.81 74 ALA A CA 1
ATOM 516 C C . ALA A 1 74 ? 15.952 -9.175 0.241 1.00 86.81 74 ALA A C 1
ATOM 518 O O . ALA A 1 74 ? 15.480 -8.761 -0.815 1.00 86.81 74 ALA A O 1
ATOM 519 N N . MET A 1 75 ? 16.502 -8.350 1.139 1.00 91.06 75 MET A N 1
ATOM 520 C CA . MET A 1 75 ? 16.572 -6.890 0.972 1.00 91.06 75 MET A CA 1
ATOM 521 C C . MET A 1 75 ? 17.411 -6.460 -0.243 1.00 91.06 75 MET A C 1
ATOM 523 O O . MET A 1 75 ? 17.030 -5.533 -0.959 1.00 91.06 75 MET A O 1
ATOM 527 N N . ARG A 1 76 ? 18.541 -7.136 -0.502 1.00 92.44 76 ARG A N 1
ATOM 528 C CA . ARG A 1 76 ? 19.386 -6.884 -1.686 1.00 92.44 76 ARG A CA 1
ATOM 529 C C . ARG A 1 76 ? 18.719 -7.333 -2.984 1.00 92.44 76 ARG A C 1
ATOM 531 O O . ARG A 1 76 ? 18.868 -6.652 -3.993 1.00 92.44 76 ARG A O 1
ATOM 538 N N . GLU A 1 77 ? 17.987 -8.445 -2.964 1.00 94.88 77 GLU A N 1
ATOM 539 C CA . GLU A 1 77 ? 17.256 -8.933 -4.138 1.00 94.88 77 GLU A CA 1
ATOM 540 C C . GLU A 1 77 ? 16.071 -8.007 -4.471 1.00 94.88 77 GLU A C 1
ATOM 542 O O . GLU A 1 77 ? 15.914 -7.599 -5.620 1.00 94.88 77 GLU A O 1
ATOM 547 N N . LEU A 1 78 ? 15.314 -7.575 -3.453 1.00 95.19 78 LEU A N 1
ATOM 548 C CA . LEU A 1 78 ? 14.179 -6.651 -3.570 1.00 95.19 78 LEU A CA 1
ATOM 549 C C . LEU A 1 78 ? 14.557 -5.306 -4.214 1.00 95.19 78 LEU A C 1
ATOM 551 O O . LEU A 1 78 ? 13.816 -4.803 -5.056 1.00 95.19 78 LEU A O 1
ATOM 555 N N . ALA A 1 79 ? 15.736 -4.761 -3.893 1.00 96.00 79 ALA A N 1
ATOM 556 C CA . ALA A 1 79 ? 16.248 -3.520 -4.485 1.00 96.00 79 ALA A CA 1
ATOM 557 C C . ALA A 1 79 ? 16.400 -3.573 -6.022 1.00 96.00 79 ALA A C 1
ATOM 559 O O . ALA A 1 79 ? 16.404 -2.530 -6.679 1.00 96.00 79 ALA A O 1
ATOM 560 N N . GLY A 1 80 ? 16.513 -4.771 -6.610 1.00 96.31 80 GLY A N 1
ATOM 561 C CA . GLY A 1 80 ? 16.606 -4.974 -8.058 1.00 96.31 80 GLY A CA 1
ATOM 562 C C . GLY A 1 80 ? 15.283 -4.829 -8.820 1.00 96.31 80 GLY A C 1
ATOM 563 O O . GLY A 1 80 ? 15.306 -4.737 -10.045 1.00 96.31 80 GLY A O 1
ATOM 564 N N . TYR A 1 81 ? 14.138 -4.794 -8.133 1.00 97.38 81 TYR A N 1
ATOM 565 C CA . TYR A 1 81 ? 12.813 -4.775 -8.760 1.00 97.38 81 TYR A CA 1
ATOM 566 C C . TYR A 1 81 ? 12.263 -3.353 -8.976 1.00 97.38 81 TYR A C 1
ATOM 568 O O . TYR A 1 81 ? 12.810 -2.346 -8.513 1.00 97.38 81 TYR A O 1
ATOM 576 N N . HIS A 1 82 ? 11.136 -3.286 -9.683 1.00 97.75 82 HIS A N 1
ATOM 577 C CA . HIS A 1 82 ? 10.176 -2.192 -9.643 1.00 97.75 82 HIS A CA 1
ATOM 578 C C . HIS A 1 82 ? 8.938 -2.649 -8.847 1.00 97.75 82 HIS A C 1
ATOM 580 O O . HIS A 1 82 ? 8.117 -3.406 -9.372 1.00 97.75 82 HIS A O 1
ATOM 586 N N . PRO A 1 83 ? 8.777 -2.220 -7.587 1.00 98.25 83 PRO A N 1
ATOM 587 C CA . PRO A 1 83 ? 7.630 -2.602 -6.773 1.00 98.25 83 PRO A CA 1
ATOM 588 C C . PRO A 1 83 ? 6.337 -1.941 -7.271 1.00 98.25 83 PRO A C 1
ATOM 590 O O . PRO A 1 83 ? 6.284 -0.728 -7.479 1.00 98.25 83 PRO A O 1
ATOM 593 N N . ILE A 1 84 ? 5.290 -2.749 -7.428 1.00 98.56 84 ILE A N 1
ATOM 594 C CA . ILE A 1 84 ? 3.905 -2.329 -7.645 1.00 98.56 84 ILE A CA 1
ATOM 595 C C . ILE A 1 84 ? 3.142 -2.626 -6.352 1.00 98.56 84 ILE A C 1
ATOM 597 O O . ILE A 1 84 ? 2.912 -3.789 -6.026 1.00 98.56 84 ILE A O 1
ATOM 601 N N . VAL A 1 85 ? 2.750 -1.588 -5.620 1.00 98.62 85 VAL A N 1
ATOM 602 C CA . VAL A 1 85 ? 1.869 -1.695 -4.450 1.00 98.62 85 VAL A CA 1
ATOM 603 C C . VAL A 1 85 ? 0.433 -1.446 -4.909 1.00 98.62 85 VAL A C 1
ATOM 605 O O . VAL A 1 85 ? 0.175 -0.509 -5.667 1.00 98.62 85 VAL A O 1
ATOM 608 N N . ILE A 1 86 ? -0.504 -2.291 -4.478 1.00 98.25 86 ILE A N 1
ATOM 609 C CA . ILE A 1 86 ? -1.924 -2.174 -4.833 1.00 98.25 86 ILE A CA 1
ATOM 610 C C . ILE A 1 86 ? -2.729 -2.110 -3.538 1.00 98.25 86 ILE A C 1
ATOM 612 O O . ILE A 1 86 ? -2.613 -3.007 -2.709 1.00 98.25 86 ILE A O 1
ATOM 616 N N . GLU A 1 87 ? -3.541 -1.067 -3.363 1.00 96.50 87 GLU A N 1
ATOM 617 C CA . GLU A 1 87 ? -4.281 -0.821 -2.117 1.00 96.50 87 GLU A CA 1
ATOM 618 C C . GLU A 1 87 ? -5.785 -0.637 -2.365 1.00 96.50 87 GLU A C 1
ATOM 620 O O . GLU A 1 87 ? -6.238 -0.244 -3.449 1.00 96.50 87 GLU A O 1
ATOM 625 N N . GLY A 1 88 ? -6.602 -0.979 -1.368 1.00 93.06 88 GLY A N 1
ATOM 626 C CA . GLY A 1 88 ? -8.038 -1.091 -1.568 1.00 93.06 88 GLY A CA 1
ATOM 627 C C . GLY A 1 88 ? -8.846 -1.509 -0.355 1.00 93.06 88 GLY A C 1
ATOM 628 O O . GLY A 1 88 ? -8.351 -1.617 0.764 1.00 93.06 88 GLY A O 1
ATOM 629 N N . MET A 1 89 ? -10.124 -1.785 -0.609 1.00 90.62 89 MET A N 1
ATOM 630 C CA . MET A 1 89 ? -10.994 -2.412 0.379 1.00 90.62 89 MET A CA 1
ATOM 631 C C . MET A 1 89 ? -10.569 -3.869 0.615 1.00 90.62 89 MET A C 1
ATOM 633 O O . MET A 1 89 ? -10.198 -4.588 -0.314 1.00 90.62 89 MET A O 1
ATOM 637 N N . GLY A 1 90 ? -10.643 -4.304 1.875 1.00 89.81 90 GLY A N 1
ATOM 638 C CA . GLY A 1 90 ? -10.458 -5.707 2.253 1.00 89.81 90 GLY A CA 1
ATOM 639 C C . GLY A 1 90 ? -11.687 -6.559 1.914 1.00 89.81 90 GLY A C 1
ATOM 640 O O . GLY A 1 90 ? -12.494 -6.193 1.063 1.00 89.81 90 GLY A O 1
ATOM 641 N N . TYR A 1 91 ? -11.881 -7.660 2.645 1.00 88.75 91 TYR A N 1
ATOM 642 C CA . TYR A 1 91 ? -12.941 -8.670 2.443 1.00 88.75 91 TYR A CA 1
ATOM 643 C C . TYR A 1 91 ? -14.387 -8.154 2.252 1.00 88.75 91 TYR A C 1
ATOM 645 O O . TYR A 1 91 ? -15.261 -8.913 1.840 1.00 88.75 91 TYR A O 1
ATOM 653 N N . TYR A 1 92 ? -14.661 -6.897 2.605 1.00 87.81 92 TYR A N 1
ATOM 654 C CA . TYR A 1 92 ? -15.966 -6.244 2.511 1.00 87.81 92 TYR A CA 1
ATOM 655 C C . TYR A 1 92 ? -16.212 -5.529 1.166 1.00 87.81 92 TYR A C 1
ATOM 657 O O . TYR A 1 92 ? -17.242 -4.876 1.022 1.00 87.81 92 TYR A O 1
ATOM 665 N N . ASP A 1 93 ? -15.304 -5.639 0.187 1.00 91.12 93 ASP A N 1
ATOM 666 C CA . ASP A 1 93 ? -15.523 -5.128 -1.174 1.00 91.12 93 ASP A CA 1
ATOM 667 C C . ASP A 1 93 ? -16.731 -5.835 -1.842 1.00 91.12 93 ASP A C 1
ATOM 669 O O . ASP A 1 93 ? -16.701 -7.061 -2.036 1.00 91.12 93 ASP A O 1
ATOM 673 N N . PRO A 1 94 ? -17.810 -5.106 -2.199 1.00 90.12 94 PRO A N 1
ATOM 674 C CA . PRO A 1 94 ? -18.999 -5.705 -2.806 1.00 90.12 94 PRO A CA 1
ATOM 675 C C . PRO A 1 94 ? -18.782 -6.125 -4.268 1.00 90.12 94 PRO A C 1
ATOM 6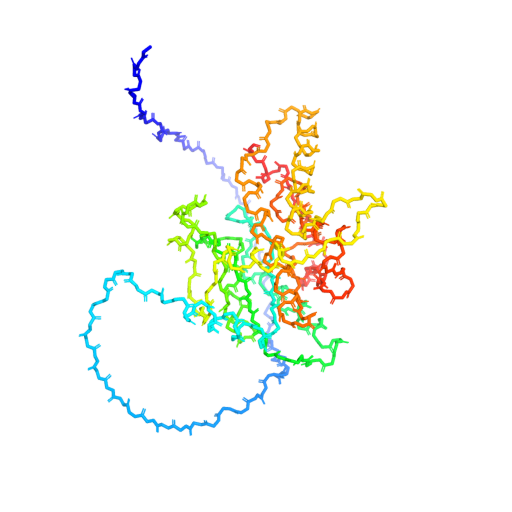77 O O . PRO A 1 94 ? -19.540 -6.954 -4.783 1.00 90.12 94 PRO A O 1
ATOM 680 N N . ARG A 1 95 ? -17.743 -5.610 -4.931 1.00 91.75 95 ARG A N 1
ATOM 681 C CA . ARG A 1 95 ? -17.479 -5.806 -6.363 1.00 91.75 95 ARG A CA 1
ATOM 682 C C . ARG A 1 95 ? -16.890 -7.185 -6.655 1.00 91.75 95 ARG A C 1
ATOM 684 O O . ARG A 1 95 ? -16.469 -7.902 -5.748 1.00 91.75 95 ARG A O 1
ATOM 691 N N . ASP A 1 96 ? -16.856 -7.566 -7.929 1.00 93.56 96 ASP A N 1
ATOM 692 C CA . ASP A 1 96 ? -16.165 -8.778 -8.377 1.00 93.56 96 ASP A CA 1
ATOM 693 C C . ASP A 1 96 ? -14.639 -8.531 -8.442 1.00 93.56 96 ASP A C 1
ATOM 695 O O . ASP A 1 96 ? -14.196 -7.677 -9.222 1.00 93.56 96 ASP A O 1
ATOM 699 N N . PRO A 1 97 ? -13.807 -9.275 -7.682 1.00 95.38 97 PRO A N 1
ATOM 700 C CA . PRO A 1 97 ? -12.350 -9.160 -7.743 1.00 95.38 97 PRO A CA 1
ATOM 701 C C . PRO A 1 97 ? -11.751 -9.369 -9.136 1.00 95.38 97 PRO A C 1
ATOM 703 O O . PRO A 1 97 ? -10.684 -8.828 -9.408 1.00 95.38 97 PRO A O 1
ATOM 706 N N . ALA A 1 98 ? -12.400 -10.133 -10.022 1.00 95.62 98 ALA A N 1
ATOM 707 C CA . ALA A 1 98 ? -11.947 -10.316 -11.400 1.00 95.62 98 ALA A CA 1
ATOM 708 C C . ALA A 1 98 ? -12.131 -9.042 -12.240 1.00 95.62 98 ALA A C 1
ATOM 710 O O . ALA A 1 98 ? -11.224 -8.669 -12.984 1.00 95.62 98 ALA A O 1
ATOM 711 N N . VAL A 1 99 ? -13.254 -8.336 -12.074 1.00 94.56 99 VAL A N 1
ATOM 712 C CA . VAL A 1 99 ? -13.522 -7.060 -12.763 1.00 94.56 99 VAL A CA 1
ATOM 713 C C . VAL A 1 99 ? -12.572 -5.973 -12.262 1.00 94.56 99 VAL A C 1
ATOM 715 O O . VAL A 1 99 ? -11.944 -5.279 -13.062 1.00 94.56 99 VAL A O 1
ATOM 718 N N . VAL A 1 100 ? -12.395 -5.862 -10.940 1.00 95.62 100 VAL A N 1
ATOM 719 C CA . VAL A 1 100 ? -11.478 -4.873 -10.349 1.00 95.62 100 VAL A CA 1
ATOM 720 C C . VAL A 1 100 ? -10.019 -5.177 -10.721 1.00 95.62 100 VAL A C 1
ATOM 722 O O . VAL A 1 100 ? -9.278 -4.254 -11.055 1.00 95.62 100 VAL A O 1
ATOM 725 N N . ALA A 1 101 ? -9.606 -6.451 -10.746 1.00 97.06 101 ALA A N 1
ATOM 726 C CA . ALA A 1 101 ? -8.277 -6.839 -11.222 1.00 9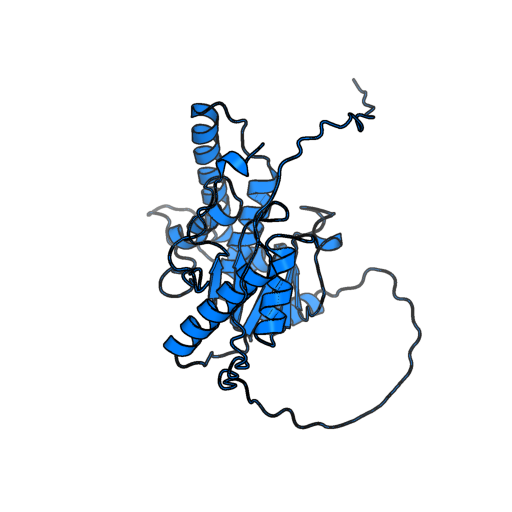7.06 101 ALA A CA 1
ATOM 727 C C . ALA A 1 101 ? -8.063 -6.508 -12.709 1.00 97.06 101 ALA A C 1
ATOM 729 O O . ALA A 1 101 ? -7.013 -5.969 -13.048 1.00 97.06 101 ALA A O 1
ATOM 730 N N . GLY A 1 102 ? -9.053 -6.756 -13.577 1.00 96.25 102 GLY A N 1
ATOM 731 C CA . GLY A 1 102 ? -8.993 -6.397 -15.000 1.00 96.25 102 GLY A CA 1
ATOM 732 C C . GLY A 1 102 ? -8.793 -4.894 -15.217 1.00 96.25 102 GLY A C 1
ATOM 733 O O . GLY A 1 102 ? -7.833 -4.489 -15.875 1.00 96.25 102 GLY A O 1
ATOM 734 N N . ASN A 1 103 ? -9.612 -4.062 -14.558 1.00 95.94 103 ASN A N 1
ATOM 735 C CA . ASN A 1 103 ? -9.440 -2.604 -14.560 1.00 95.94 103 ASN A CA 1
ATOM 736 C C . ASN A 1 103 ? -8.026 -2.201 -14.095 1.00 95.94 103 ASN A C 1
ATOM 738 O O . ASN A 1 103 ? -7.399 -1.327 -14.694 1.00 95.94 103 ASN A O 1
ATOM 742 N N . ILE A 1 104 ? -7.490 -2.828 -13.042 1.00 97.56 104 ILE A N 1
ATOM 743 C CA . ILE A 1 104 ? -6.131 -2.544 -12.554 1.00 97.56 104 ILE A CA 1
ATOM 744 C C . ILE A 1 104 ? -5.060 -2.949 -13.578 1.00 97.56 104 ILE A C 1
ATOM 746 O O . ILE A 1 104 ? -4.142 -2.163 -13.810 1.00 97.56 104 ILE A O 1
ATOM 750 N N . CYS A 1 105 ? -5.178 -4.110 -14.232 1.00 97.38 105 CYS A N 1
ATOM 751 C CA . CYS A 1 105 ? -4.244 -4.531 -15.282 1.00 97.38 105 CYS A CA 1
ATOM 752 C C . CYS A 1 105 ? -4.187 -3.536 -16.443 1.00 97.38 105 CYS A C 1
ATOM 754 O O . CYS A 1 105 ? -3.099 -3.175 -16.889 1.00 97.38 105 CYS A O 1
ATOM 756 N N . GLU A 1 106 ? -5.344 -3.090 -16.933 1.00 96.06 106 GLU A N 1
ATOM 757 C CA . GLU A 1 106 ? -5.423 -2.179 -18.076 1.00 96.06 106 GLU A CA 1
ATOM 758 C C . GLU A 1 106 ? -4.902 -0.779 -17.725 1.00 96.06 106 GLU A C 1
ATOM 760 O O . GLU A 1 106 ? -4.133 -0.201 -18.496 1.00 96.06 106 GLU A O 1
ATOM 765 N N . ASN A 1 107 ? -5.216 -0.264 -16.530 1.00 96.25 107 ASN A N 1
ATOM 766 C CA . ASN A 1 107 ? -4.673 1.014 -16.059 1.00 96.25 107 ASN A CA 1
ATOM 767 C C . ASN A 1 107 ? -3.147 0.946 -15.824 1.00 96.25 107 ASN A C 1
ATOM 769 O O . ASN A 1 107 ? -2.434 1.867 -16.227 1.00 96.25 107 ASN A O 1
ATOM 773 N N . LEU A 1 108 ? -2.620 -0.151 -15.259 1.00 96.62 108 LEU A N 1
ATOM 774 C CA . LEU A 1 108 ? -1.171 -0.385 -15.131 1.00 96.62 108 LEU A CA 1
ATOM 775 C C . LEU A 1 108 ? -0.490 -0.501 -16.503 1.00 96.62 108 LEU A C 1
ATOM 777 O O . LEU A 1 108 ? 0.518 0.160 -16.749 1.00 96.62 108 LEU A O 1
ATOM 781 N N . GLY A 1 109 ? -1.057 -1.289 -17.419 1.00 94.62 109 GLY A N 1
ATOM 782 C CA . GLY A 1 109 ? -0.538 -1.466 -18.776 1.00 94.62 109 GLY A CA 1
ATOM 783 C C . GLY A 1 109 ? -0.487 -0.155 -19.563 1.00 94.62 109 GLY A C 1
ATOM 784 O O . GLY A 1 109 ? 0.531 0.148 -20.186 1.00 94.62 109 GLY A O 1
ATOM 785 N N . ALA A 1 110 ? -1.539 0.665 -19.479 1.00 93.50 110 ALA A N 1
ATOM 786 C CA . ALA A 1 110 ? -1.578 1.994 -20.086 1.00 93.50 110 ALA A CA 1
ATOM 787 C C . ALA A 1 110 ? -0.560 2.961 -19.452 1.00 93.50 110 ALA A C 1
ATOM 789 O O . ALA A 1 110 ? 0.122 3.696 -20.173 1.00 93.50 110 ALA A O 1
ATOM 790 N N . HIS A 1 111 ? -0.402 2.930 -18.123 1.00 93.62 111 HIS A N 1
ATOM 791 C CA . HIS A 1 111 ? 0.599 3.732 -17.410 1.00 93.62 111 HIS A CA 1
ATOM 792 C C . HIS A 1 111 ? 2.020 3.366 -17.849 1.00 93.62 111 HIS A C 1
ATOM 794 O O . HIS A 1 111 ? 2.775 4.242 -18.273 1.00 93.62 111 HIS A O 1
ATOM 800 N N . PHE A 1 112 ? 2.368 2.077 -17.864 1.00 93.31 112 PHE A N 1
ATOM 801 C CA . PHE A 1 112 ? 3.683 1.617 -18.319 1.00 93.31 112 PHE A CA 1
ATOM 802 C C . PHE A 1 112 ? 3.919 1.922 -19.803 1.00 93.31 112 PHE A C 1
ATOM 804 O O . PHE A 1 112 ? 4.984 2.433 -20.149 1.00 93.31 112 PHE A O 1
ATOM 811 N N . ALA A 1 113 ? 2.928 1.711 -20.675 1.00 91.50 113 ALA A N 1
ATOM 812 C CA . ALA A 1 113 ? 3.031 2.049 -22.096 1.00 91.50 113 ALA A CA 1
ATOM 813 C C . ALA A 1 113 ? 3.288 3.550 -22.329 1.00 91.50 113 ALA A C 1
ATOM 815 O O . ALA A 1 113 ? 4.163 3.902 -23.120 1.00 91.50 113 ALA A O 1
ATOM 816 N N . SER A 1 114 ? 2.604 4.440 -21.597 1.00 89.75 114 SER A N 1
ATOM 817 C CA . SER A 1 114 ? 2.835 5.892 -21.697 1.00 89.75 114 SER A CA 1
ATOM 818 C C . SER A 1 114 ? 4.213 6.344 -21.190 1.00 89.75 114 SER A C 1
ATOM 820 O O . SER A 1 114 ? 4.665 7.434 -21.534 1.00 89.75 114 SER A O 1
ATOM 822 N N . ARG A 1 115 ? 4.915 5.486 -20.437 1.00 84.94 115 ARG A N 1
ATOM 823 C CA . ARG A 1 115 ? 6.296 5.678 -19.957 1.00 84.94 115 ARG A CA 1
ATOM 824 C C . ARG A 1 115 ? 7.345 4.893 -20.760 1.00 84.94 115 ARG A C 1
ATOM 826 O O . ARG A 1 115 ? 8.468 4.722 -20.302 1.00 84.94 115 ARG A O 1
ATOM 833 N N . GLY A 1 116 ? 6.998 4.419 -21.960 1.00 79.25 116 GLY A N 1
ATOM 834 C CA . GLY A 1 116 ? 7.917 3.703 -22.858 1.00 79.25 116 GLY A CA 1
ATOM 835 C C . GLY A 1 116 ? 7.992 2.186 -22.646 1.00 79.25 116 GLY A C 1
ATOM 836 O O . GLY A 1 116 ? 8.788 1.520 -23.302 1.00 79.25 116 GLY A O 1
ATOM 837 N N . GLY A 1 117 ? 7.163 1.620 -21.763 1.00 71.81 117 GLY A N 1
ATOM 838 C CA . GLY A 1 117 ? 7.006 0.172 -21.574 1.00 71.81 117 GLY A CA 1
ATOM 839 C C . GLY A 1 117 ? 8.182 -0.541 -20.897 1.00 71.81 117 GLY A C 1
ATOM 840 O O . GLY A 1 117 ? 8.193 -1.769 -20.858 1.00 71.81 117 GLY A O 1
ATOM 841 N N . GLN A 1 118 ? 9.168 0.197 -20.382 1.00 71.25 118 GLN A N 1
ATOM 842 C CA . GLN A 1 118 ? 10.366 -0.349 -19.743 1.00 71.25 118 GLN A CA 1
ATOM 843 C C . GLN A 1 118 ? 10.627 0.306 -18.381 1.00 71.25 118 GLN A C 1
ATOM 845 O O . GLN A 1 118 ? 10.163 1.405 -18.089 1.00 71.25 118 GLN A O 1
ATOM 850 N N . SER A 1 119 ? 11.365 -0.413 -17.539 1.00 82.25 119 SER A N 1
ATOM 851 C CA . SER A 1 119 ? 11.746 -0.035 -16.180 1.00 82.25 119 SER A CA 1
ATOM 852 C C . SER A 1 119 ? 13.133 -0.609 -15.891 1.00 82.25 119 SER A C 1
ATOM 854 O O . SER A 1 119 ? 13.439 -1.709 -16.353 1.00 82.25 119 SER A O 1
ATOM 856 N N . ASP A 1 120 ? 13.941 0.084 -15.082 1.00 82.19 120 ASP A N 1
ATOM 857 C CA . ASP A 1 120 ? 15.308 -0.314 -14.692 1.00 82.19 120 ASP A CA 1
ATOM 858 C C . ASP A 1 120 ? 15.354 -1.490 -13.687 1.00 82.19 120 ASP A C 1
ATOM 860 O O . ASP A 1 120 ? 16.169 -1.525 -12.765 1.00 82.19 120 ASP A O 1
ATOM 864 N N . GLY A 1 121 ? 14.426 -2.434 -13.826 1.00 86.56 121 GLY A N 1
ATOM 865 C CA . GLY A 1 121 ? 14.217 -3.585 -12.958 1.00 86.56 121 GLY A CA 1
ATOM 866 C C . GLY A 1 121 ? 12.864 -4.250 -13.256 1.00 86.56 121 GLY A C 1
ATOM 867 O O . GLY A 1 121 ? 11.914 -3.538 -13.608 1.00 86.56 121 GLY A O 1
ATOM 868 N N . PRO A 1 122 ? 12.753 -5.590 -13.139 1.00 94.94 122 PRO A N 1
ATOM 869 C CA . PRO A 1 122 ? 11.503 -6.318 -13.359 1.00 94.94 122 PRO A CA 1
ATOM 870 C C . PRO A 1 122 ? 10.417 -5.897 -12.364 1.00 94.94 122 PRO A C 1
ATOM 872 O O . PRO A 1 122 ? 10.707 -5.585 -11.210 1.00 94.94 122 PRO A O 1
ATOM 875 N N . TYR A 1 123 ? 9.155 -5.918 -12.791 1.00 97.38 123 TYR A N 1
ATOM 876 C CA . TYR A 1 123 ? 8.029 -5.579 -11.921 1.00 97.38 123 TYR A CA 1
ATOM 877 C C . TYR A 1 123 ? 7.732 -6.683 -10.891 1.00 97.38 123 TYR A C 1
ATOM 879 O O . TYR A 1 123 ? 7.786 -7.873 -11.208 1.00 97.38 123 TYR A O 1
ATOM 887 N N . LEU A 1 124 ? 7.375 -6.280 -9.669 1.00 98.06 124 LEU A N 1
ATOM 888 C CA . LEU A 1 124 ? 6.995 -7.169 -8.565 1.00 98.06 124 LEU A CA 1
ATOM 889 C C . LEU A 1 124 ? 5.732 -6.629 -7.889 1.00 98.06 124 LEU A C 1
ATOM 891 O O . LEU A 1 124 ? 5.748 -5.500 -7.403 1.00 98.06 124 LEU A O 1
ATOM 895 N N . VAL A 1 125 ? 4.654 -7.412 -7.820 1.00 98.50 125 VAL A N 1
ATOM 896 C CA . VAL A 1 125 ? 3.449 -7.005 -7.073 1.00 98.50 125 VAL A CA 1
ATOM 897 C C . VAL A 1 125 ? 3.703 -7.243 -5.587 1.00 98.50 125 VAL A C 1
ATOM 899 O O . VAL A 1 125 ? 3.835 -8.390 -5.167 1.00 98.50 125 VAL A O 1
ATOM 902 N N . VAL A 1 126 ? 3.801 -6.185 -4.784 1.00 98.50 126 VAL A N 1
ATOM 903 C CA . VAL A 1 126 ? 4.059 -6.305 -3.343 1.00 98.50 126 VAL A CA 1
ATOM 904 C C . VAL A 1 126 ? 2.743 -6.253 -2.573 1.00 98.50 126 VAL A C 1
ATOM 906 O O . VAL A 1 126 ? 2.015 -5.264 -2.646 1.00 98.50 126 VAL A O 1
ATOM 909 N N . VAL A 1 127 ? 2.453 -7.325 -1.835 1.00 97.12 127 VAL A N 1
ATOM 910 C CA . VAL A 1 127 ? 1.277 -7.461 -0.966 1.00 97.12 127 VAL A CA 1
ATOM 911 C C . VAL A 1 127 ? 1.648 -7.244 0.501 1.00 97.12 127 VAL A C 1
ATOM 913 O O . VAL A 1 127 ? 2.762 -7.550 0.927 1.00 97.12 127 VAL A O 1
ATOM 916 N N . GLN A 1 128 ? 0.704 -6.715 1.276 1.00 95.81 128 GLN A N 1
ATOM 917 C CA . GLN A 1 128 ? 0.908 -6.242 2.650 1.00 95.81 128 GLN A CA 1
ATOM 918 C C . GLN A 1 128 ? 0.322 -7.230 3.679 1.00 95.81 128 GLN A C 1
ATOM 920 O O . GLN A 1 128 ? -0.229 -6.827 4.693 1.00 95.81 128 GLN A O 1
ATOM 925 N N . GLY A 1 129 ? 0.414 -8.535 3.402 1.00 89.69 129 GLY A N 1
ATOM 926 C CA . GLY A 1 129 ? 0.008 -9.612 4.315 1.00 89.69 129 GLY A CA 1
ATOM 927 C C . GLY A 1 129 ? -1.491 -9.755 4.594 1.00 89.69 129 GLY A C 1
ATOM 928 O O . GLY A 1 129 ? -1.857 -10.472 5.523 1.00 89.69 129 GLY A O 1
ATOM 929 N N . ASP A 1 130 ? -2.354 -9.145 3.775 1.00 87.88 130 ASP A N 1
ATOM 930 C CA . ASP A 1 130 ? -3.805 -9.329 3.841 1.00 87.88 130 ASP A CA 1
ATOM 931 C C . ASP A 1 130 ? -4.200 -10.822 3.898 1.00 87.88 130 ASP A C 1
ATOM 933 O O . ASP A 1 130 ? -3.789 -11.601 3.027 1.00 87.88 130 ASP A O 1
ATOM 937 N N . PRO A 1 131 ? -5.041 -11.239 4.866 1.00 87.81 131 PRO A N 1
ATOM 938 C CA . PRO A 1 131 ? -5.556 -12.601 4.927 1.00 87.81 131 PRO A CA 1
ATOM 939 C C . PRO A 1 131 ? -6.294 -12.997 3.646 1.00 87.81 131 PRO A C 1
ATOM 941 O O . PRO A 1 131 ? -7.092 -12.219 3.109 1.00 87.81 131 PRO A O 1
ATOM 944 N N . LEU A 1 132 ? -6.072 -14.225 3.173 1.00 88.69 132 LEU A N 1
ATOM 945 C CA . LEU A 1 132 ? -6.737 -14.747 1.978 1.00 88.69 132 LEU A CA 1
ATOM 946 C C . LEU A 1 132 ? -8.261 -14.801 2.181 1.00 88.69 132 LEU A C 1
ATOM 948 O O . LEU A 1 132 ? -8.759 -15.505 3.059 1.00 88.69 132 LEU A O 1
ATOM 952 N N . THR A 1 133 ? -9.011 -14.076 1.348 1.00 92.31 133 THR A N 1
ATOM 953 C CA . THR A 1 133 ? -10.483 -14.096 1.342 1.00 92.31 133 THR A CA 1
ATOM 954 C C . THR A 1 133 ? -11.024 -14.087 -0.087 1.00 92.31 133 THR A C 1
ATOM 956 O O . THR A 1 133 ? -10.294 -13.823 -1.037 1.00 92.31 133 THR A O 1
ATOM 959 N N . GLU A 1 134 ? -12.318 -14.367 -0.259 1.00 93.94 134 GLU A N 1
ATOM 960 C CA . GLU A 1 134 ? -12.966 -14.407 -1.580 1.00 93.94 134 GLU A CA 1
ATOM 961 C C . GLU A 1 134 ? -13.103 -13.027 -2.256 1.00 93.94 134 GLU A C 1
ATOM 963 O O . GLU A 1 134 ? -13.493 -12.962 -3.422 1.00 93.94 134 GLU A O 1
ATOM 968 N N . ARG A 1 135 ? -12.839 -11.920 -1.541 1.00 93.69 135 ARG A N 1
ATOM 969 C CA . ARG A 1 135 ? -13.182 -10.544 -1.946 1.00 93.69 135 ARG A CA 1
ATOM 970 C C . ARG A 1 135 ? -12.109 -9.520 -1.571 1.00 93.69 135 ARG A C 1
ATOM 972 O O . ARG A 1 135 ? -11.275 -9.759 -0.705 1.00 93.69 135 ARG A O 1
ATOM 979 N N . GLY A 1 136 ? -12.160 -8.353 -2.212 1.00 93.69 136 GLY A N 1
ATOM 980 C CA . GLY A 1 136 ? -11.243 -7.244 -1.938 1.00 93.69 136 GLY A CA 1
ATOM 981 C C . GLY A 1 136 ? -9.782 -7.557 -2.258 1.00 93.69 136 GLY A C 1
ATOM 982 O O . GLY A 1 136 ? -9.477 -8.404 -3.100 1.00 93.69 136 GLY A O 1
ATOM 983 N N . ILE A 1 137 ? -8.863 -6.840 -1.612 1.00 94.81 137 ILE A N 1
ATOM 984 C CA . ILE A 1 137 ? -7.464 -6.754 -2.051 1.00 94.81 137 ILE A CA 1
ATOM 985 C C . ILE A 1 137 ? -6.702 -8.097 -2.076 1.00 94.81 137 ILE A C 1
ATOM 987 O O . ILE A 1 137 ? -5.931 -8.329 -3.012 1.00 94.81 137 ILE A O 1
ATOM 991 N N . SER A 1 138 ? -6.973 -9.027 -1.149 1.00 94.38 138 SER A N 1
ATOM 992 C CA . SER A 1 138 ? -6.363 -10.370 -1.167 1.00 94.38 138 SER A CA 1
ATOM 993 C C . SER A 1 138 ? -6.920 -11.285 -2.265 1.00 94.38 138 SER A C 1
ATOM 995 O O . SER A 1 138 ? -6.228 -12.198 -2.702 1.00 94.38 138 SER A O 1
ATOM 997 N N . ALA A 1 139 ? -8.111 -11.003 -2.803 1.00 96.25 139 ALA A N 1
ATOM 998 C CA . ALA A 1 139 ? -8.616 -11.654 -4.012 1.00 96.25 139 ALA A CA 1
ATOM 999 C C . ALA A 1 139 ? -8.146 -10.959 -5.307 1.00 96.25 139 ALA A C 1
ATOM 1001 O O . ALA A 1 139 ? -7.996 -11.615 -6.341 1.00 96.25 139 ALA A O 1
ATOM 1002 N N . ILE A 1 140 ? -7.912 -9.644 -5.273 1.00 97.50 140 ILE A N 1
ATOM 1003 C CA . ILE A 1 140 ? -7.509 -8.837 -6.439 1.00 97.50 140 ILE A CA 1
ATOM 1004 C C . ILE A 1 140 ? -6.020 -9.028 -6.767 1.00 97.50 140 ILE A C 1
ATOM 1006 O O . ILE A 1 140 ? -5.667 -9.242 -7.926 1.00 97.50 140 ILE A O 1
ATOM 1010 N N . THR A 1 141 ? -5.131 -8.975 -5.773 1.00 97.31 141 THR A N 1
ATOM 1011 C CA . THR A 1 141 ? -3.673 -8.967 -6.013 1.00 97.31 141 THR A CA 1
ATOM 1012 C C . THR A 1 141 ? -3.087 -10.246 -6.639 1.00 97.31 141 THR A C 1
ATOM 1014 O O . THR A 1 141 ? -2.196 -10.089 -7.480 1.00 97.31 141 THR A O 1
ATOM 1017 N N . PRO A 1 142 ? -3.571 -11.483 -6.369 1.00 97.19 142 PRO A N 1
ATOM 1018 C CA . PRO A 1 142 ? -3.145 -12.663 -7.129 1.00 97.19 142 PRO A CA 1
ATOM 1019 C C . PRO A 1 142 ? -3.525 -12.549 -8.610 1.00 97.19 142 PRO A C 1
ATOM 1021 O O . PRO A 1 142 ? -2.700 -12.808 -9.483 1.00 97.19 142 PRO A O 1
ATOM 1024 N N . ARG A 1 143 ? -4.752 -12.084 -8.893 1.00 97.88 143 ARG A N 1
ATOM 1025 C CA . ARG A 1 143 ? -5.298 -11.945 -10.253 1.00 97.88 143 ARG A CA 1
ATOM 1026 C C . ARG A 1 143 ? -4.535 -10.905 -11.068 1.00 97.88 143 ARG A C 1
ATOM 1028 O O . ARG A 1 143 ? -4.238 -11.157 -12.228 1.0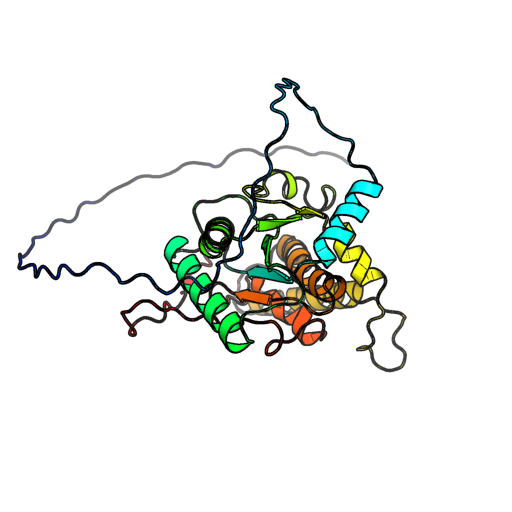0 97.88 143 ARG A O 1
ATOM 1035 N N . VAL A 1 144 ? -4.163 -9.768 -10.471 1.00 98.12 144 VAL A N 1
ATOM 1036 C CA . VAL A 1 144 ? -3.319 -8.761 -11.146 1.00 98.12 144 VAL A CA 1
ATOM 1037 C C . VAL A 1 144 ? -1.917 -9.312 -11.431 1.00 98.12 144 VAL A C 1
ATOM 1039 O O . VAL A 1 14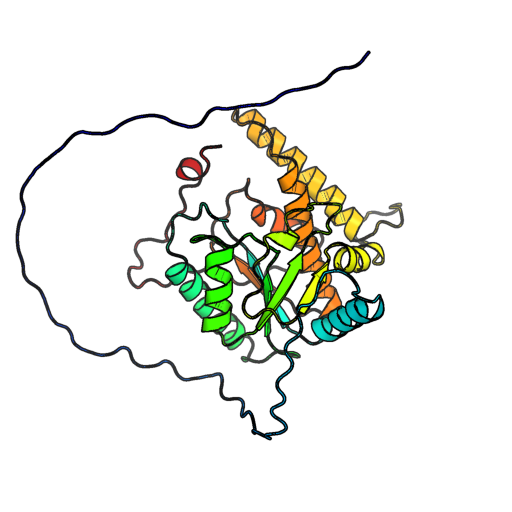4 ? -1.381 -9.078 -12.513 1.00 98.12 144 VAL A O 1
ATOM 1042 N N . ALA A 1 145 ? -1.330 -10.080 -10.505 1.00 98.06 145 ALA A N 1
ATOM 1043 C CA . ALA A 1 145 ? -0.032 -10.713 -10.731 1.00 98.06 145 ALA A CA 1
ATOM 1044 C C . ALA A 1 145 ? -0.086 -11.763 -11.860 1.00 98.06 145 ALA A C 1
ATOM 1046 O O . ALA A 1 145 ? 0.774 -11.740 -12.736 1.00 98.06 145 ALA A O 1
ATOM 1047 N N . GLU A 1 146 ? -1.107 -12.626 -11.892 1.00 98.00 146 GLU A N 1
ATOM 1048 C CA . GLU A 1 146 ? -1.349 -13.591 -12.979 1.00 98.00 146 GLU A CA 1
ATOM 1049 C C . GLU A 1 146 ? -1.531 -12.884 -14.334 1.00 98.00 146 GLU A C 1
ATOM 1051 O O . GLU A 1 146 ? -0.815 -13.166 -15.294 1.00 98.00 146 GLU A O 1
ATOM 1056 N N . CYS A 1 147 ? -2.446 -11.916 -14.379 1.00 96.75 147 CYS A N 1
ATOM 1057 C CA . CYS A 1 147 ? -2.815 -11.116 -15.547 1.00 96.75 147 CYS A CA 1
ATOM 1058 C C . CYS A 1 147 ? -1.627 -10.387 -16.202 1.00 96.75 147 CYS A C 1
ATOM 1060 O O . CYS A 1 147 ? -1.557 -10.289 -17.427 1.00 96.75 147 CYS A O 1
ATOM 1062 N N . LEU A 1 148 ? -0.675 -9.905 -15.395 1.00 95.56 148 LEU A N 1
ATOM 1063 C CA . LEU A 1 148 ? 0.546 -9.237 -15.860 1.00 95.56 148 LEU A CA 1
ATOM 1064 C C . LEU A 1 148 ? 1.759 -10.186 -15.984 1.00 95.56 148 LEU A C 1
ATOM 1066 O O . LEU A 1 148 ? 2.843 -9.740 -16.357 1.00 95.56 148 LEU A O 1
ATOM 1070 N N . GLY A 1 149 ? 1.610 -11.480 -15.672 1.00 96.75 149 GLY A N 1
ATOM 1071 C CA . GLY A 1 149 ? 2.693 -12.473 -15.713 1.00 96.75 149 GLY A CA 1
ATOM 1072 C C . GLY A 1 149 ? 3.783 -12.284 -14.645 1.00 96.75 149 GLY A C 1
ATOM 1073 O O . GLY A 1 149 ? 4.915 -12.732 -14.830 1.00 96.75 149 GLY A O 1
ATOM 1074 N N . LEU A 1 150 ? 3.468 -11.598 -13.545 1.00 97.25 150 LEU A N 1
ATOM 1075 C CA . LEU A 1 150 ? 4.421 -11.147 -12.530 1.00 97.25 150 LEU A CA 1
ATOM 1076 C C . LEU A 1 150 ? 4.563 -12.118 -11.348 1.00 97.25 150 LEU A C 1
ATOM 1078 O O . LEU A 1 150 ? 3.763 -13.029 -11.123 1.00 97.25 150 LEU A O 1
ATOM 1082 N N . LYS A 1 151 ? 5.612 -11.891 -10.554 1.00 97.88 151 LYS A N 1
ATOM 1083 C CA . LYS A 1 151 ? 5.799 -12.503 -9.233 1.00 97.88 151 LYS A CA 1
ATOM 1084 C C . LYS A 1 151 ? 5.289 -11.584 -8.127 1.00 97.88 151 LYS A C 1
ATOM 1086 O O . LYS A 1 151 ? 5.143 -10.376 -8.342 1.00 97.88 151 LYS A O 1
ATOM 1091 N N . ARG A 1 152 ? 5.033 -12.158 -6.947 1.00 97.94 152 ARG A N 1
ATOM 1092 C CA . ARG A 1 152 ? 4.671 -11.393 -5.751 1.00 97.94 152 ARG A CA 1
ATOM 1093 C C . ARG A 1 152 ? 5.833 -11.251 -4.769 1.00 97.94 152 ARG A C 1
ATOM 1095 O O . ARG A 1 152 ? 6.645 -12.162 -4.611 1.00 97.94 152 ARG A O 1
ATOM 1102 N N . GLY A 1 153 ? 5.895 -10.104 -4.106 1.00 97.94 153 GLY A N 1
ATOM 1103 C CA . GLY A 1 153 ? 6.643 -9.901 -2.867 1.00 97.94 153 GLY A CA 1
ATOM 1104 C C . GLY A 1 153 ? 5.664 -9.765 -1.703 1.00 97.94 153 GLY A C 1
ATOM 1105 O O . GLY A 1 153 ? 4.549 -9.289 -1.905 1.00 97.94 153 GLY A O 1
ATOM 1106 N N . LEU A 1 154 ? 6.061 -10.166 -0.501 1.00 97.94 154 LEU A N 1
ATOM 1107 C CA . LEU A 1 154 ? 5.238 -10.088 0.705 1.00 97.94 154 LEU A CA 1
ATOM 1108 C C . LEU A 1 154 ? 5.928 -9.231 1.772 1.00 97.94 154 LEU A C 1
ATOM 1110 O O . LEU A 1 154 ? 7.103 -9.441 2.077 1.00 97.94 154 LEU A O 1
ATOM 1114 N N . VAL A 1 155 ? 5.184 -8.290 2.354 1.00 98.06 155 VAL A N 1
ATOM 1115 C CA . VAL A 1 155 ? 5.578 -7.576 3.573 1.00 98.06 155 VAL A CA 1
ATOM 1116 C C . VAL A 1 155 ? 4.612 -7.924 4.699 1.00 98.06 155 VAL A C 1
ATOM 1118 O O . VAL A 1 155 ? 3.405 -7.717 4.577 1.00 98.06 155 VAL A O 1
ATOM 1121 N N . CYS A 1 156 ? 5.152 -8.425 5.807 1.00 97.38 156 CYS A N 1
ATOM 1122 C CA . CYS A 1 156 ? 4.391 -8.790 7.001 1.00 97.38 156 CYS A CA 1
ATOM 1123 C C . CYS A 1 156 ? 4.759 -7.900 8.189 1.00 97.38 156 CYS A C 1
ATOM 1125 O O . CYS A 1 156 ? 5.934 -7.592 8.384 1.00 97.38 156 CYS A O 1
ATOM 1127 N N . LEU A 1 157 ? 3.780 -7.570 9.039 1.00 97.25 157 LEU A N 1
ATOM 1128 C CA . LEU A 1 157 ? 4.064 -7.197 10.425 1.00 97.25 157 LEU A CA 1
ATOM 1129 C C . LEU A 1 157 ? 4.839 -8.316 11.135 1.00 97.25 157 LEU A C 1
ATOM 1131 O O . LEU A 1 157 ? 4.610 -9.503 10.883 1.00 97.25 157 LEU A O 1
ATOM 1135 N N . ASP A 1 158 ? 5.746 -7.910 12.017 1.00 96.44 158 ASP A N 1
ATOM 1136 C CA . ASP A 1 158 ? 6.490 -8.784 12.918 1.00 96.44 158 ASP A CA 1
ATOM 1137 C C . ASP A 1 158 ? 5.563 -9.398 13.992 1.00 96.44 158 ASP A C 1
ATOM 1139 O O . ASP A 1 158 ? 4.515 -8.838 14.331 1.00 96.44 158 ASP A O 1
ATOM 1143 N N . GLU A 1 159 ? 5.936 -10.569 14.523 1.00 95.06 159 GLU A N 1
ATOM 1144 C CA . GLU A 1 159 ? 5.083 -11.374 15.419 1.00 95.06 159 GLU A CA 1
ATOM 1145 C C . GLU A 1 159 ? 4.770 -10.668 16.756 1.00 95.06 159 GLU A C 1
ATOM 1147 O O . GLU A 1 159 ? 3.730 -10.915 17.366 1.00 95.06 159 GLU A O 1
ATOM 1152 N N . ASP A 1 160 ? 5.629 -9.746 17.195 1.00 95.44 160 ASP A N 1
ATOM 1153 C CA . ASP A 1 160 ? 5.425 -8.907 18.379 1.00 95.44 160 ASP A CA 1
ATOM 1154 C C . ASP A 1 160 ? 4.448 -7.736 18.150 1.00 95.44 160 ASP A C 1
ATOM 1156 O O . ASP A 1 160 ? 3.960 -7.155 19.122 1.00 95.44 160 ASP A O 1
ATOM 1160 N N . ILE A 1 161 ? 4.120 -7.419 16.891 1.00 94.44 161 ILE A N 1
ATOM 1161 C CA . ILE A 1 161 ? 3.144 -6.384 16.509 1.00 94.44 161 ILE A CA 1
ATOM 1162 C C . ILE A 1 161 ? 1.765 -7.006 16.233 1.00 94.44 161 ILE A C 1
ATOM 1164 O O . ILE A 1 161 ? 0.753 -6.518 16.742 1.00 94.44 161 ILE A O 1
ATOM 1168 N N . ASP A 1 162 ? 1.721 -8.080 15.438 1.00 94.56 162 ASP A N 1
ATOM 1169 C CA . ASP A 1 162 ? 0.529 -8.907 15.208 1.00 94.56 162 ASP A CA 1
ATOM 1170 C C . ASP A 1 162 ? 0.963 -10.367 14.964 1.00 94.56 162 ASP A C 1
ATOM 1172 O O . ASP A 1 162 ? 1.383 -10.711 13.852 1.00 94.56 162 ASP A O 1
ATOM 1176 N N . PRO A 1 163 ? 0.829 -11.262 15.964 1.00 93.00 163 PRO A N 1
ATOM 1177 C CA . PRO A 1 163 ? 1.292 -12.644 15.851 1.00 93.00 163 PRO A CA 1
ATOM 1178 C C . PRO A 1 163 ? 0.487 -13.478 14.847 1.00 93.00 163 PRO A C 1
ATOM 1180 O O . PRO A 1 163 ? 0.887 -14.586 14.496 1.00 93.00 163 PRO A O 1
ATOM 1183 N N . THR A 1 164 ? -0.654 -12.969 14.376 1.00 92.69 164 THR A N 1
ATOM 1184 C CA . THR A 1 164 ? -1.526 -13.662 13.421 1.00 92.69 164 THR A CA 1
ATOM 1185 C C . THR A 1 164 ? -1.360 -13.166 11.988 1.00 92.69 164 THR A C 1
ATOM 1187 O O . THR A 1 164 ? -1.687 -13.905 11.060 1.00 92.69 164 THR A O 1
ATOM 1190 N N . HIS A 1 165 ? -0.818 -11.963 11.778 1.00 94.44 165 HIS A N 1
ATOM 1191 C CA . HIS A 1 165 ? -0.677 -11.353 10.453 1.00 94.44 165 HIS A CA 1
ATOM 1192 C C . HIS A 1 165 ? 0.147 -12.227 9.506 1.00 94.44 165 HIS A C 1
ATOM 1194 O O . HIS A 1 165 ? -0.357 -12.717 8.496 1.00 94.44 165 HIS A O 1
ATOM 1200 N N . SER A 1 166 ? 1.401 -12.505 9.878 1.00 93.94 166 SER A N 1
ATOM 1201 C CA . SER A 1 166 ? 2.293 -13.324 9.054 1.00 93.94 166 SER A CA 1
ATOM 1202 C C . SER A 1 166 ? 1.773 -14.754 8.867 1.00 93.94 166 SER A C 1
ATOM 1204 O O . SER A 1 166 ? 1.977 -15.340 7.807 1.00 93.94 166 SER A O 1
ATOM 1206 N N . GLN A 1 167 ? 1.049 -15.314 9.841 1.00 92.62 167 GLN A N 1
ATOM 1207 C CA . GLN A 1 167 ? 0.492 -16.670 9.745 1.00 92.62 167 GLN A CA 1
ATOM 1208 C C . GLN A 1 167 ? -0.668 -16.769 8.738 1.00 92.62 167 GLN A C 1
ATOM 1210 O O . GLN A 1 167 ? -0.810 -17.791 8.072 1.00 92.62 167 GLN A O 1
ATOM 1215 N N . ASN A 1 168 ? -1.476 -15.710 8.607 1.00 92.69 168 ASN A N 1
ATOM 1216 C CA . ASN A 1 168 ? -2.628 -15.659 7.700 1.00 92.69 168 ASN A CA 1
ATOM 1217 C C . ASN A 1 168 ? -2.303 -15.086 6.306 1.00 92.69 168 ASN A C 1
ATOM 1219 O O . ASN A 1 168 ? -3.138 -15.179 5.404 1.00 92.69 168 ASN A O 1
ATOM 1223 N N . ALA A 1 169 ? -1.120 -14.489 6.133 1.00 94.38 169 ALA A N 1
ATOM 1224 C CA . ALA A 1 169 ? -0.693 -13.855 4.892 1.00 94.38 169 ALA A CA 1
ATOM 1225 C C . ALA A 1 169 ? -0.593 -14.843 3.715 1.00 94.38 169 ALA A C 1
ATOM 1227 O O . ALA A 1 169 ? 0.087 -15.874 3.784 1.00 94.38 169 ALA A O 1
ATOM 1228 N N . ASP A 1 170 ? -1.234 -14.476 2.606 1.00 93.88 170 ASP A N 1
ATOM 1229 C CA . ASP A 1 170 ? -1.193 -15.204 1.339 1.00 93.88 170 ASP A CA 1
ATOM 1230 C C . ASP A 1 170 ? 0.224 -15.216 0.725 1.00 93.88 170 ASP A C 1
ATOM 1232 O O . ASP A 1 170 ? 0.850 -14.173 0.520 1.00 93.88 170 ASP A O 1
ATOM 1236 N N . ARG A 1 171 ? 0.720 -16.422 0.419 1.00 94.62 171 ARG A N 1
ATOM 1237 C CA . ARG A 1 171 ? 2.061 -16.688 -0.131 1.00 94.62 171 ARG A CA 1
ATOM 1238 C C . ARG A 1 171 ? 2.060 -17.322 -1.523 1.00 94.62 171 ARG A C 1
ATOM 1240 O O . ARG A 1 171 ? 3.120 -17.696 -2.026 1.00 94.62 171 ARG A O 1
ATOM 1247 N N . GLU A 1 172 ? 0.911 -17.446 -2.187 1.00 93.75 172 GLU A N 1
ATOM 1248 C CA . GLU A 1 172 ? 0.876 -18.031 -3.531 1.00 93.75 172 GLU A CA 1
ATOM 1249 C C . GLU A 1 172 ? 1.683 -17.170 -4.524 1.00 93.75 172 GLU A C 1
ATOM 1251 O O . GLU A 1 172 ? 1.516 -15.950 -4.596 1.00 93.75 172 GLU A O 1
ATOM 1256 N N . ASN A 1 173 ? 2.584 -17.784 -5.298 1.00 95.56 173 ASN A N 1
ATOM 1257 C CA . ASN A 1 173 ? 3.453 -17.081 -6.256 1.00 95.56 173 ASN A CA 1
ATOM 1258 C C . ASN A 1 173 ? 4.337 -15.962 -5.631 1.00 95.56 173 ASN A C 1
ATOM 1260 O O . ASN A 1 173 ? 4.859 -15.107 -6.356 1.00 95.56 173 ASN A O 1
ATOM 1264 N N . VAL A 1 174 ? 4.531 -15.965 -4.303 1.00 96.75 174 VAL A N 1
ATOM 1265 C CA . VAL A 1 174 ? 5.491 -15.089 -3.612 1.00 96.75 174 VAL A CA 1
ATOM 1266 C C . VAL A 1 174 ? 6.912 -15.627 -3.799 1.00 96.75 174 VAL A C 1
ATOM 1268 O O . VAL A 1 174 ? 7.151 -16.827 -3.672 1.00 96.75 174 VAL A O 1
ATOM 1271 N N . VAL A 1 175 ? 7.854 -14.737 -4.120 1.00 96.75 175 VAL A N 1
ATOM 1272 C CA . VAL A 1 175 ? 9.284 -15.064 -4.317 1.00 96.75 175 VAL A CA 1
ATOM 1273 C C . VAL A 1 175 ? 10.220 -14.346 -3.342 1.00 96.75 175 VAL A C 1
ATOM 1275 O O . VAL A 1 175 ? 11.367 -14.754 -3.195 1.00 96.75 175 VAL A O 1
ATOM 1278 N N . LEU A 1 176 ? 9.737 -13.301 -2.663 1.00 95.88 176 LEU A N 1
ATOM 1279 C CA . LEU A 1 176 ? 10.471 -12.545 -1.648 1.00 95.88 176 LEU A CA 1
ATOM 1280 C C . LEU A 1 176 ? 9.542 -12.195 -0.486 1.00 95.88 176 LEU A C 1
ATOM 1282 O O . LEU A 1 176 ? 8.428 -11.727 -0.715 1.00 95.88 176 LEU A O 1
ATOM 1286 N N . GLU A 1 177 ? 10.018 -12.366 0.744 1.00 96.12 177 GLU A N 1
ATOM 1287 C CA . GLU A 1 177 ? 9.306 -11.986 1.966 1.00 96.12 177 GLU A CA 1
ATOM 1288 C C . GLU A 1 177 ? 10.215 -11.134 2.863 1.00 96.12 177 GLU A C 1
ATOM 1290 O O . GLU A 1 177 ? 11.395 -11.441 3.046 1.00 96.12 177 GLU A O 1
ATOM 1295 N N . VAL A 1 178 ? 9.674 -10.037 3.396 1.00 96.31 178 VAL A N 1
ATOM 1296 C CA . VAL A 1 178 ? 10.392 -9.066 4.233 1.00 96.31 178 VAL A CA 1
ATOM 1297 C C . VAL A 1 178 ? 9.507 -8.650 5.411 1.00 96.31 178 VAL A C 1
ATOM 1299 O O . VAL A 1 178 ? 8.298 -8.487 5.269 1.00 96.31 178 VAL A O 1
ATOM 1302 N N . SER A 1 179 ? 10.100 -8.460 6.591 1.00 96.81 179 SER A N 1
ATOM 1303 C CA . SER A 1 179 ? 9.377 -7.959 7.761 1.00 96.81 179 SER A CA 1
ATOM 1304 C C . SER A 1 179 ? 9.244 -6.435 7.756 1.00 96.81 179 SER A C 1
ATOM 1306 O O . SER A 1 179 ? 10.125 -5.710 7.276 1.00 96.81 179 SER A O 1
ATOM 1308 N N . TYR A 1 180 ? 8.166 -5.940 8.357 1.00 97.94 180 TYR A N 1
ATOM 1309 C CA . TYR A 1 180 ? 7.933 -4.522 8.605 1.00 97.94 180 TYR A CA 1
ATOM 1310 C C . TYR A 1 180 ? 9.134 -3.878 9.311 1.00 97.94 180 TYR A C 1
ATOM 1312 O O . TYR A 1 180 ? 9.618 -2.849 8.846 1.00 97.94 180 TYR A O 1
ATOM 1320 N N . SER A 1 181 ? 9.696 -4.513 10.344 1.00 97.69 181 SER A N 1
ATOM 1321 C CA . SER A 1 181 ? 10.885 -4.046 11.073 1.00 97.69 181 SER A CA 1
ATOM 1322 C C . SER A 1 181 ? 12.102 -3.775 10.177 1.00 97.69 181 SER A C 1
ATOM 1324 O O . SER A 1 181 ? 12.802 -2.775 10.371 1.00 97.69 181 SER A O 1
ATOM 1326 N N . ARG A 1 182 ? 12.345 -4.606 9.152 1.00 96.50 182 ARG A N 1
ATOM 1327 C CA . ARG A 1 182 ? 13.446 -4.420 8.186 1.00 96.50 182 ARG A CA 1
ATOM 1328 C C . ARG A 1 182 ? 13.208 -3.205 7.288 1.00 96.50 182 ARG A C 1
ATOM 1330 O O . ARG A 1 182 ? 14.148 -2.447 7.040 1.00 96.50 182 ARG A O 1
ATOM 1337 N N . LEU A 1 183 ? 11.965 -2.982 6.850 1.00 98.00 183 LEU A N 1
ATOM 1338 C CA . LEU A 1 183 ? 11.594 -1.797 6.071 1.00 98.00 183 LEU A CA 1
ATOM 1339 C C . LEU A 1 183 ? 11.583 -0.525 6.930 1.00 98.00 183 LEU A C 1
ATOM 1341 O O . LEU A 1 183 ? 12.180 0.474 6.531 1.00 98.00 183 LEU A O 1
ATOM 1345 N N . ALA A 1 184 ? 10.983 -0.560 8.119 1.00 98.31 184 ALA A N 1
ATOM 1346 C CA . ALA A 1 184 ? 10.962 0.542 9.081 1.00 98.31 184 ALA A CA 1
ATOM 1347 C C . ALA A 1 184 ? 12.388 0.958 9.476 1.00 98.31 184 ALA A C 1
ATOM 1349 O O . ALA A 1 184 ? 12.709 2.146 9.509 1.00 98.31 184 ALA A O 1
ATOM 1350 N N . GLY A 1 185 ? 13.286 -0.017 9.652 1.00 97.38 185 GLY A N 1
ATOM 1351 C CA . GLY A 1 185 ? 14.705 0.205 9.918 1.00 97.38 185 GLY A CA 1
ATOM 1352 C C . GLY A 1 185 ? 15.439 1.022 8.848 1.00 97.38 185 GLY A C 1
ATOM 1353 O O . GLY A 1 185 ? 16.415 1.691 9.186 1.00 97.38 185 GLY A O 1
ATOM 1354 N N . ILE A 1 186 ? 14.984 1.035 7.585 1.00 96.31 186 ILE A N 1
ATOM 1355 C CA . ILE A 1 186 ? 15.496 1.978 6.573 1.00 96.31 186 ILE A CA 1
ATOM 1356 C C . ILE A 1 186 ? 15.121 3.410 6.969 1.00 96.31 186 ILE A C 1
ATOM 1358 O O . ILE A 1 186 ? 16.004 4.255 7.098 1.00 96.31 186 ILE A O 1
ATOM 1362 N N . LEU A 1 187 ? 13.832 3.673 7.198 1.00 97.44 187 LEU A N 1
ATOM 1363 C CA . LEU A 1 187 ? 13.305 5.017 7.466 1.00 97.44 187 LEU A CA 1
ATOM 1364 C C . LEU A 1 187 ? 13.770 5.576 8.816 1.00 97.44 187 LEU A C 1
ATOM 1366 O O . LEU A 1 187 ? 13.957 6.784 8.941 1.00 97.44 187 LEU A O 1
ATOM 1370 N N . SER A 1 188 ? 14.033 4.716 9.803 1.00 97.19 188 SER A N 1
ATOM 1371 C CA . SER A 1 188 ? 14.643 5.097 11.085 1.00 97.19 188 SER A CA 1
ATOM 1372 C C . SER A 1 188 ? 16.055 5.671 10.948 1.00 97.19 188 SER A C 1
ATOM 1374 O O . SER A 1 188 ? 16.483 6.418 11.822 1.00 97.19 188 SER A O 1
ATOM 1376 N N . ARG A 1 189 ? 16.784 5.327 9.876 1.00 94.56 189 ARG A N 1
ATOM 1377 C CA . ARG A 1 189 ? 18.164 5.781 9.616 1.00 94.56 189 ARG A CA 1
ATOM 1378 C C . ARG A 1 189 ? 18.253 6.959 8.640 1.00 94.56 189 ARG A C 1
ATOM 1380 O O . ARG A 1 189 ? 19.357 7.383 8.314 1.00 94.56 189 ARG A O 1
ATOM 1387 N N . LEU A 1 190 ? 17.121 7.465 8.151 1.00 92.38 190 LEU A N 1
ATOM 1388 C CA . LEU A 1 190 ? 17.066 8.611 7.243 1.00 92.38 190 LEU A CA 1
ATOM 1389 C C . LEU A 1 190 ? 16.607 9.854 8.011 1.00 92.38 190 LEU A C 1
ATOM 1391 O O . LEU A 1 190 ? 15.569 9.771 8.673 1.00 92.38 190 LEU A O 1
ATOM 1395 N N . PRO A 1 191 ? 17.316 10.993 7.920 1.00 91.62 191 PRO A N 1
ATOM 1396 C CA . PRO A 1 191 ? 16.827 12.251 8.466 1.00 91.62 191 PRO A CA 1
ATOM 1397 C C . PRO A 1 191 ? 15.590 12.721 7.691 1.00 91.62 191 PRO A C 1
ATOM 1399 O O . PRO A 1 191 ? 15.487 12.529 6.479 1.00 91.62 191 PRO A O 1
ATOM 1402 N N . TYR A 1 192 ? 14.655 13.351 8.395 1.00 89.06 192 TYR A N 1
ATOM 1403 C CA . TYR A 1 192 ? 13.511 14.039 7.812 1.00 89.06 192 TYR A CA 1
ATOM 1404 C C . TYR A 1 192 ? 13.778 15.548 7.796 1.00 89.06 192 TYR A C 1
ATOM 1406 O O . TYR A 1 192 ? 13.675 16.223 8.819 1.00 89.06 192 TYR A O 1
ATOM 1414 N N . GLU A 1 193 ? 14.123 16.074 6.621 1.00 81.12 193 GLU A N 1
ATOM 1415 C CA . GLU A 1 193 ? 14.527 17.476 6.433 1.00 81.12 193 GLU A CA 1
ATOM 1416 C C . GLU A 1 193 ? 13.338 18.456 6.390 1.00 81.12 193 GLU A C 1
ATOM 1418 O O . GLU A 1 193 ? 13.525 19.662 6.507 1.00 81.12 193 GLU A O 1
ATOM 1423 N N . GLY A 1 194 ? 12.096 17.961 6.300 1.00 69.56 194 GLY A N 1
ATOM 1424 C CA . GLY A 1 194 ? 10.871 18.776 6.305 1.00 69.56 194 GLY A CA 1
ATOM 1425 C C . GLY A 1 194 ? 10.452 19.312 7.685 1.00 69.56 194 GLY A C 1
ATOM 1426 O O . GLY A 1 194 ? 9.269 19.579 7.906 1.00 69.56 194 GLY A O 1
ATOM 1427 N N . GLY A 1 195 ? 11.380 19.404 8.640 1.00 60.19 195 GLY A N 1
ATOM 1428 C CA . GLY A 1 195 ? 11.186 20.053 9.937 1.00 60.19 195 GLY A CA 1
ATOM 1429 C C . GLY A 1 195 ? 11.767 21.468 9.926 1.00 60.19 195 GLY A C 1
ATOM 1430 O O . GLY A 1 195 ? 12.881 21.671 9.457 1.00 60.19 195 GLY A O 1
ATOM 1431 N N . GLY A 1 196 ? 11.027 22.450 10.451 1.00 55.34 196 GLY A N 1
ATOM 1432 C CA . GLY A 1 196 ? 11.500 23.839 10.533 1.00 55.34 196 GLY A CA 1
ATOM 1433 C C . GLY A 1 196 ? 12.769 24.010 11.384 1.00 55.34 196 GLY A C 1
ATOM 1434 O O . GLY A 1 196 ? 13.113 23.139 12.188 1.00 55.34 196 GLY A O 1
ATOM 1435 N N . GLU A 1 197 ? 13.454 25.147 11.217 1.00 48.09 197 GLU A N 1
ATOM 1436 C CA . GLU A 1 197 ? 14.704 25.462 11.922 1.00 48.09 197 GLU A CA 1
ATOM 1437 C C . GLU A 1 197 ? 14.592 25.225 13.440 1.00 48.09 197 GLU A C 1
ATOM 1439 O O . GLU A 1 197 ? 13.685 25.727 14.104 1.00 48.09 197 GLU A O 1
ATOM 1444 N N . GLY A 1 198 ? 15.525 24.444 13.992 1.00 55.50 198 GLY A N 1
ATOM 1445 C CA . GLY A 1 198 ? 15.493 24.008 15.391 1.00 55.50 198 GLY A CA 1
ATOM 1446 C C . GLY A 1 198 ? 14.826 22.642 15.624 1.00 55.50 198 GLY A C 1
ATOM 1447 O O . GLY A 1 198 ? 14.782 22.194 16.771 1.00 55.50 198 GLY A O 1
ATOM 1448 N N . SER A 1 199 ? 14.352 21.949 14.580 1.00 56.38 199 SER A N 1
ATOM 1449 C CA . SER A 1 199 ? 13.979 20.534 14.687 1.00 56.38 199 SER A CA 1
ATOM 1450 C C . SER A 1 199 ? 15.147 19.686 15.202 1.00 56.38 199 SER A C 1
ATOM 1452 O O . SER A 1 199 ? 16.289 19.824 14.774 1.00 56.38 199 SER A O 1
ATOM 1454 N N . SER A 1 200 ? 14.823 18.750 16.092 1.00 58.62 200 SER A N 1
ATOM 1455 C CA . SER A 1 200 ? 15.682 17.617 16.446 1.00 58.62 200 SER A CA 1
ATOM 1456 C C . SER A 1 200 ? 16.005 16.762 15.207 1.00 58.62 200 SER A C 1
ATOM 1458 O O . SER A 1 200 ? 15.283 16.834 14.208 1.00 58.62 200 SER A O 1
ATOM 1460 N N . GLU A 1 201 ? 17.035 15.910 15.295 1.00 74.50 201 GLU A N 1
ATOM 1461 C CA . GLU A 1 201 ? 17.324 14.828 14.338 1.00 74.50 201 GLU A CA 1
ATOM 1462 C C . GLU A 1 201 ? 16.160 13.819 14.298 1.00 74.50 201 GLU A C 1
ATOM 1464 O O . GLU A 1 201 ? 16.164 12.760 14.927 1.00 74.50 201 GLU A O 1
ATOM 1469 N N . LYS A 1 202 ? 15.099 14.192 13.586 1.00 89.31 202 LYS A N 1
ATOM 1470 C CA . LYS A 1 202 ? 13.874 13.416 13.435 1.00 89.31 202 LYS A CA 1
ATOM 1471 C C . LYS A 1 202 ? 14.040 12.483 12.242 1.00 89.31 202 LYS A C 1
ATOM 1473 O O . LYS A 1 202 ? 14.391 12.933 11.156 1.00 89.31 202 LYS A O 1
ATOM 1478 N N . SER A 1 203 ? 13.790 11.192 12.437 1.00 95.19 203 SER A N 1
ATOM 1479 C CA . SER A 1 203 ? 13.846 10.218 11.346 1.00 95.19 203 SER A CA 1
ATOM 1480 C C . SER A 1 203 ? 12.591 10.263 10.471 1.00 95.19 203 SER A C 1
ATOM 1482 O O . SER A 1 203 ? 11.524 10.698 10.918 1.00 95.19 203 SER A O 1
ATOM 1484 N N . VAL A 1 204 ? 12.689 9.761 9.238 1.00 96.75 204 VAL A N 1
ATOM 1485 C CA . VAL A 1 204 ? 11.534 9.611 8.334 1.00 96.75 204 VAL A CA 1
ATOM 1486 C C . VAL A 1 204 ? 10.460 8.706 8.949 1.00 96.75 204 VAL A C 1
ATOM 1488 O O . VAL A 1 204 ? 9.278 9.034 8.854 1.00 96.75 204 VAL A O 1
ATOM 1491 N N . LEU A 1 205 ? 10.845 7.627 9.649 1.00 97.94 205 LEU A N 1
ATOM 1492 C CA . LEU A 1 205 ? 9.872 6.781 10.355 1.00 97.94 205 LEU A CA 1
ATOM 1493 C C . LEU A 1 205 ? 9.103 7.593 11.404 1.00 97.94 205 LEU A C 1
ATOM 1495 O O . LEU A 1 205 ? 7.878 7.593 11.409 1.00 97.94 205 LEU A O 1
ATOM 1499 N N . ARG A 1 206 ? 9.817 8.358 12.235 1.00 96.75 206 ARG A N 1
ATOM 1500 C CA . ARG A 1 206 ? 9.199 9.174 13.283 1.00 96.75 206 ARG A CA 1
ATOM 1501 C C . ARG A 1 206 ? 8.323 10.299 12.713 1.00 96.75 206 ARG A C 1
ATOM 1503 O O . ARG A 1 206 ? 7.356 10.713 13.347 1.00 96.75 206 ARG A O 1
ATOM 1510 N N . ALA A 1 207 ? 8.633 10.810 11.520 1.00 96.38 207 ALA A N 1
ATOM 1511 C CA . ALA A 1 207 ? 7.751 11.730 10.801 1.00 96.38 207 ALA A CA 1
ATOM 1512 C C . ALA A 1 207 ? 6.440 11.059 10.381 1.00 96.38 207 ALA A C 1
ATOM 1514 O O . ALA A 1 207 ? 5.371 11.609 10.635 1.00 96.38 207 ALA A O 1
ATOM 1515 N N . MET A 1 208 ? 6.523 9.853 9.827 1.00 97.94 208 MET A N 1
ATOM 1516 C CA . MET A 1 208 ? 5.369 9.046 9.440 1.00 97.94 208 MET A CA 1
ATOM 1517 C C . MET A 1 208 ? 4.499 8.647 10.643 1.00 97.94 208 MET A C 1
ATOM 1519 O O . MET A 1 208 ? 3.283 8.811 10.588 1.00 97.94 208 MET A O 1
ATOM 1523 N N . GLU A 1 209 ? 5.103 8.206 11.749 1.00 98.12 209 GLU A N 1
ATOM 1524 C CA . GLU A 1 209 ? 4.403 7.868 12.997 1.00 98.12 209 GLU A CA 1
ATOM 1525 C C . GLU A 1 209 ? 3.639 9.068 13.576 1.00 98.12 209 GLU A C 1
ATOM 1527 O O . GLU A 1 209 ? 2.441 8.963 13.844 1.00 98.12 209 GLU A O 1
ATOM 1532 N N . GLU A 1 210 ? 4.302 10.223 13.726 1.00 97.31 210 GLU A N 1
ATOM 1533 C CA . GLU A 1 210 ? 3.679 11.439 14.269 1.00 97.31 210 GLU A CA 1
ATOM 1534 C C . GLU A 1 210 ? 2.556 11.976 13.352 1.00 97.31 210 GLU A C 1
ATOM 1536 O O . GLU A 1 210 ? 1.536 12.457 13.859 1.00 97.31 210 GLU A O 1
ATOM 1541 N N . SER A 1 211 ? 2.696 11.844 12.024 1.00 98.00 211 SER A N 1
ATOM 1542 C CA . SER A 1 211 ? 1.667 12.221 11.040 1.00 98.00 211 SER A CA 1
ATOM 1543 C C . SER A 1 211 ? 0.476 11.257 11.010 1.00 98.00 211 SER A C 1
ATOM 1545 O O . SER A 1 211 ? -0.668 11.714 10.983 1.00 98.00 211 SER A O 1
ATOM 1547 N N . ILE A 1 212 ? 0.697 9.938 11.084 1.00 98.50 212 ILE A N 1
ATOM 1548 C CA . ILE A 1 212 ? -0.390 8.949 11.209 1.00 98.50 212 ILE A CA 1
ATOM 1549 C C . ILE A 1 212 ? -1.150 9.178 12.519 1.00 98.50 212 ILE A C 1
ATOM 1551 O O . ILE A 1 212 ? -2.378 9.217 12.506 1.00 98.50 212 ILE A O 1
ATOM 1555 N N . ASP A 1 213 ? -0.453 9.418 13.634 1.00 98.19 213 ASP A N 1
ATOM 1556 C CA . ASP A 1 213 ? -1.090 9.740 14.916 1.00 98.19 213 ASP A CA 1
ATOM 1557 C C . ASP A 1 213 ? -1.897 11.049 14.867 1.00 98.19 213 ASP A C 1
ATOM 1559 O O . ASP A 1 213 ? -2.957 11.147 15.492 1.00 98.19 213 ASP A O 1
ATOM 1563 N N . ALA A 1 214 ? -1.437 12.060 14.123 1.00 98.00 214 ALA A N 1
ATOM 1564 C CA . ALA A 1 214 ? -2.209 13.279 13.886 1.00 98.00 214 ALA A CA 1
ATOM 1565 C C . ALA A 1 214 ? -3.473 13.007 13.056 1.00 98.00 214 ALA A C 1
ATOM 1567 O O . ALA A 1 214 ? -4.555 13.468 13.426 1.00 98.00 214 ALA A O 1
ATOM 1568 N N . LEU A 1 215 ? -3.362 12.207 11.994 1.00 97.94 215 LEU A N 1
ATOM 1569 C CA . LEU A 1 215 ? -4.480 11.871 11.115 1.00 97.94 215 LEU A CA 1
ATOM 1570 C C . LEU A 1 215 ? -5.509 10.943 11.792 1.00 97.94 215 LEU A C 1
ATOM 1572 O O . LEU A 1 215 ? -6.707 11.117 11.583 1.00 97.94 215 LEU A O 1
ATOM 1576 N N . VAL A 1 216 ? -5.081 10.025 12.670 1.00 97.75 216 VAL A N 1
ATOM 1577 C CA . VAL A 1 216 ? -5.982 9.239 13.539 1.00 97.75 216 VAL A CA 1
ATOM 1578 C C . VAL A 1 216 ? -6.741 10.154 14.505 1.00 97.75 216 VAL A C 1
ATOM 1580 O O . VAL A 1 216 ? -7.954 10.005 14.653 1.00 97.75 216 VAL A O 1
ATOM 1583 N N . ARG A 1 217 ? -6.072 11.130 15.143 1.00 97.94 217 ARG A N 1
ATOM 1584 C CA . ARG A 1 217 ? -6.753 12.111 16.013 1.00 97.94 217 ARG A CA 1
ATOM 1585 C C . ARG A 1 217 ? -7.787 12.930 15.240 1.00 97.94 217 ARG A C 1
ATOM 1587 O O . ARG A 1 217 ? -8.914 13.050 15.710 1.00 97.94 217 ARG A O 1
ATOM 1594 N N . GLN A 1 218 ? -7.433 13.434 14.057 1.00 97.88 218 GLN A N 1
ATOM 1595 C CA . GLN A 1 218 ? -8.341 14.209 13.207 1.00 97.88 218 GLN A CA 1
ATOM 1596 C C . GLN A 1 218 ? -9.582 13.392 12.806 1.00 97.88 218 GLN A C 1
ATOM 1598 O O . GLN A 1 218 ? -10.705 13.814 13.074 1.00 97.88 218 GLN A O 1
ATOM 1603 N N . LYS A 1 219 ? -9.390 12.177 12.277 1.00 96.56 219 LYS A N 1
ATOM 1604 C CA . LYS A 1 219 ? -10.494 11.278 11.893 1.00 96.56 219 LYS A CA 1
ATOM 1605 C C . LYS A 1 219 ? -11.369 10.858 13.079 1.00 96.56 219 LYS A C 1
ATOM 1607 O O . LYS A 1 219 ? -12.560 10.614 12.905 1.00 96.56 219 LYS A O 1
ATOM 1612 N N . ASN A 1 220 ? -10.815 10.790 14.291 1.00 97.00 220 ASN A N 1
ATOM 1613 C CA . ASN A 1 220 ? -11.596 10.528 15.501 1.00 97.00 220 ASN A CA 1
ATOM 1614 C C . ASN A 1 220 ? -12.489 11.714 15.897 1.00 97.00 220 ASN A C 1
ATOM 1616 O O . ASN A 1 220 ? -13.636 11.476 16.262 1.00 97.00 220 ASN A O 1
ATOM 1620 N N . LEU A 1 221 ? -12.015 12.959 15.767 1.00 97.56 221 LEU A N 1
ATOM 1621 C CA . LEU A 1 221 ? -12.843 14.158 15.977 1.00 97.56 221 LEU A CA 1
ATOM 1622 C C . LEU A 1 221 ? -13.966 14.253 14.929 1.00 97.56 221 LEU A C 1
ATOM 1624 O O . LEU A 1 221 ? -15.104 14.579 15.259 1.00 97.56 221 LEU A O 1
ATOM 1628 N N . GLU A 1 222 ? -13.666 13.914 13.673 1.00 96.31 222 GLU A N 1
ATOM 1629 C CA . GLU A 1 222 ? -14.653 13.853 12.585 1.00 96.31 222 GLU A CA 1
ATOM 1630 C C . GLU A 1 222 ? -15.720 12.774 12.839 1.00 96.31 222 GLU A C 1
ATOM 1632 O O . GLU A 1 222 ? -16.910 13.037 12.660 1.00 96.31 222 GLU A O 1
ATOM 1637 N N . ARG A 1 223 ? -15.323 11.587 13.325 1.00 94.56 223 ARG A N 1
ATOM 1638 C CA . ARG A 1 223 ? -16.254 10.511 13.715 1.00 94.56 223 ARG A CA 1
ATOM 1639 C C . ARG A 1 223 ? -17.092 10.878 14.941 1.00 94.56 223 ARG A C 1
ATOM 1641 O O . ARG A 1 223 ? -18.298 10.640 14.920 1.00 94.56 223 ARG A O 1
ATOM 1648 N N . GLU A 1 224 ? -16.501 11.509 15.956 1.00 96.19 224 GLU A N 1
ATOM 1649 C CA . GLU A 1 224 ? -17.212 12.005 17.143 1.00 96.19 224 GLU A CA 1
ATOM 1650 C C . GLU A 1 224 ? -18.286 13.039 16.765 1.00 96.19 224 GLU A C 1
ATOM 1652 O O . GLU A 1 224 ? -19.428 12.931 17.214 1.00 96.19 224 GLU A O 1
ATOM 1657 N N . ALA A 1 225 ? -17.970 13.972 15.859 1.00 96.44 225 ALA A N 1
ATOM 1658 C CA . ALA A 1 225 ? -18.909 14.984 15.368 1.00 96.44 225 ALA A CA 1
ATOM 1659 C C . ALA A 1 225 ? -20.137 14.405 14.629 1.00 96.44 225 ALA A C 1
ATOM 1661 O O . ALA A 1 225 ? -21.178 15.063 14.577 1.00 96.44 225 ALA A O 1
ATOM 1662 N N . ILE A 1 226 ? -20.044 13.180 14.095 1.00 92.81 226 ILE A N 1
ATOM 1663 C CA . ILE A 1 226 ? -21.163 12.437 13.479 1.00 92.81 226 ILE A CA 1
ATOM 1664 C C . ILE A 1 226 ? -21.682 11.280 14.355 1.00 92.81 226 ILE A C 1
ATOM 1666 O O . ILE A 1 226 ? -22.468 10.455 13.889 1.00 92.81 226 ILE A O 1
ATOM 1670 N N . GLY A 1 227 ? -21.251 11.191 15.618 1.00 94.12 227 GLY A N 1
ATOM 1671 C CA . GLY A 1 227 ? -21.686 10.161 16.568 1.00 94.12 227 GLY A CA 1
ATOM 1672 C C . GLY A 1 227 ? -21.176 8.739 16.289 1.00 94.12 227 GLY A C 1
ATOM 1673 O O . GLY A 1 227 ? -21.655 7.795 16.921 1.00 94.12 227 GLY A O 1
ATOM 1674 N N . LYS A 1 228 ? -20.214 8.555 15.372 1.00 91.50 228 LYS A N 1
ATOM 1675 C CA . LYS A 1 228 ? -19.542 7.263 15.149 1.00 91.50 228 LYS A CA 1
ATOM 1676 C C . LYS A 1 228 ? -18.459 7.034 16.222 1.00 91.50 228 LYS A C 1
ATOM 1678 O O . LYS A 1 228 ? -17.787 7.981 16.629 1.00 91.50 228 LYS A O 1
ATOM 1683 N N . PRO A 1 229 ? -18.235 5.785 16.678 1.00 93.38 229 PRO A N 1
ATOM 1684 C CA . PRO A 1 229 ? -17.193 5.487 17.660 1.00 93.38 229 PRO A CA 1
ATOM 1685 C C . PRO A 1 229 ? -15.786 5.719 17.073 1.00 93.38 229 PRO A C 1
ATOM 1687 O O . PRO A 1 229 ? -15.623 5.595 15.851 1.00 93.38 229 PRO A O 1
ATOM 1690 N N . PRO A 1 230 ? -14.759 5.989 17.908 1.00 94.75 230 PRO A N 1
ATOM 1691 C CA . PRO A 1 230 ? -13.375 6.143 17.459 1.00 94.75 230 PRO A CA 1
ATOM 1692 C C . PRO A 1 230 ? -12.860 4.971 16.611 1.00 94.75 230 PRO A C 1
ATOM 1694 O O . PRO A 1 230 ? -13.296 3.825 16.753 1.00 94.75 230 PRO A O 1
ATOM 1697 N N . MET A 1 231 ? -11.895 5.260 15.739 1.00 93.56 231 MET A N 1
ATOM 1698 C CA . MET A 1 231 ? -11.183 4.260 14.947 1.00 93.56 231 MET A CA 1
ATOM 1699 C C . MET A 1 231 ? -10.459 3.262 15.860 1.00 93.56 231 MET A C 1
ATOM 1701 O O . MET A 1 231 ? -9.896 3.622 16.894 1.00 93.56 231 MET A O 1
ATOM 1705 N N . LYS A 1 232 ? -10.469 1.987 15.463 1.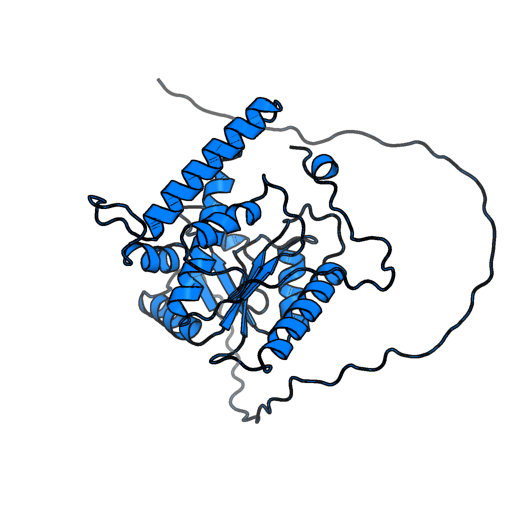00 92.88 232 LYS A N 1
ATOM 1706 C CA . LYS A 1 232 ? -9.816 0.897 16.202 1.00 92.88 232 LYS A CA 1
ATOM 1707 C C . LYS A 1 232 ? -8.292 0.996 16.093 1.00 92.88 232 LYS A C 1
ATOM 1709 O O . LYS A 1 232 ? -7.770 1.413 15.066 1.00 92.88 232 LYS A O 1
ATOM 1714 N N . GLU A 1 233 ? -7.585 0.547 17.125 1.00 90.75 233 GLU A N 1
ATOM 1715 C CA . GLU A 1 233 ? -6.120 0.651 17.240 1.00 90.75 233 GLU A CA 1
ATOM 1716 C C . GLU A 1 233 ? -5.358 0.084 16.026 1.00 90.75 233 GLU A C 1
ATOM 1718 O O . GLU A 1 233 ? -4.419 0.715 15.537 1.00 90.75 233 GLU A O 1
ATOM 1723 N N . TYR A 1 234 ? -5.843 -1.024 15.447 1.00 91.44 234 TYR A N 1
ATOM 1724 C CA . TYR A 1 234 ? -5.247 -1.645 14.257 1.00 91.44 234 TYR A CA 1
ATOM 1725 C C . TYR A 1 234 ? -5.148 -0.712 13.040 1.00 91.44 234 TYR A C 1
ATOM 1727 O O . TYR A 1 234 ? -4.313 -0.938 12.167 1.00 91.44 234 TYR A O 1
ATOM 1735 N N . PHE A 1 235 ? -5.966 0.349 12.951 1.00 94.25 235 PHE A N 1
ATOM 1736 C CA . PHE A 1 235 ? -5.867 1.305 11.845 1.00 94.25 235 PHE A CA 1
ATOM 1737 C C . PHE A 1 235 ? -4.509 2.011 11.833 1.00 94.25 235 PHE A C 1
ATOM 1739 O O . PHE A 1 235 ? -3.986 2.251 10.750 1.00 94.25 235 PHE A O 1
ATOM 1746 N N . LYS A 1 236 ? -3.899 2.274 13.000 1.00 95.75 236 LYS A N 1
ATOM 1747 C CA . LYS A 1 236 ? -2.525 2.795 13.073 1.00 95.75 236 LYS A CA 1
ATOM 1748 C C . LYS A 1 236 ? -1.510 1.757 12.596 1.00 95.75 236 LYS A C 1
ATOM 1750 O O . LYS A 1 236 ? -0.621 2.099 11.824 1.00 95.75 236 LYS A O 1
ATOM 1755 N N . GLN A 1 237 ? -1.642 0.509 13.050 1.00 96.25 237 GLN A N 1
ATOM 1756 C CA . GLN A 1 237 ? -0.700 -0.573 12.736 1.00 96.25 237 GLN A CA 1
ATOM 1757 C C . GLN A 1 237 ? -0.663 -0.864 11.230 1.00 96.25 237 GLN A C 1
ATOM 1759 O O . GLN A 1 237 ? 0.411 -0.863 10.631 1.00 96.25 237 GLN A O 1
ATOM 1764 N N . TYR A 1 238 ? -1.827 -1.033 10.596 1.00 96.38 238 TYR A N 1
ATOM 1765 C CA . TYR A 1 238 ? -1.882 -1.281 9.156 1.00 96.38 238 TYR A CA 1
ATOM 1766 C C . TYR A 1 238 ? -1.618 -0.013 8.326 1.00 96.38 238 TYR A C 1
ATOM 1768 O O . TYR A 1 238 ? -1.024 -0.128 7.262 1.00 96.38 238 TYR A O 1
ATOM 1776 N N . ALA A 1 239 ? -1.938 1.200 8.802 1.00 97.94 239 ALA A N 1
ATOM 1777 C CA . ALA A 1 239 ? -1.499 2.425 8.119 1.00 97.94 239 ALA A CA 1
ATOM 1778 C C . ALA A 1 239 ? 0.034 2.541 8.106 1.00 97.94 239 ALA A C 1
ATOM 1780 O O . ALA A 1 239 ? 0.616 2.827 7.064 1.00 97.94 239 ALA A O 1
ATOM 1781 N N . LEU A 1 240 ? 0.702 2.250 9.230 1.00 98.50 240 LEU A N 1
ATOM 1782 C CA . LEU A 1 240 ? 2.163 2.177 9.280 1.00 98.50 240 LEU A CA 1
ATOM 1783 C C . LEU A 1 240 ? 2.700 1.101 8.334 1.00 98.50 240 LEU A C 1
ATOM 1785 O O . LEU A 1 240 ? 3.628 1.383 7.583 1.00 98.50 240 LEU A O 1
ATOM 1789 N N . LEU A 1 241 ? 2.098 -0.093 8.298 1.00 98.56 241 LEU A N 1
ATOM 1790 C CA . LEU A 1 241 ? 2.473 -1.134 7.337 1.00 98.56 241 LEU A CA 1
ATOM 1791 C C . LEU A 1 241 ? 2.399 -0.630 5.887 1.00 98.56 241 LEU A C 1
ATOM 1793 O O . LEU A 1 241 ? 3.348 -0.845 5.134 1.00 98.56 241 LEU A O 1
ATOM 1797 N N . GLN A 1 242 ? 1.324 0.065 5.503 1.00 98.44 242 GLN A N 1
ATOM 1798 C CA . GLN A 1 242 ? 1.150 0.597 4.147 1.00 98.44 242 GLN A CA 1
ATOM 1799 C C . GLN A 1 242 ? 2.178 1.689 3.820 1.00 98.44 242 GLN A C 1
ATOM 1801 O O . GLN A 1 242 ? 2.943 1.554 2.858 1.00 98.44 242 GLN A O 1
ATOM 1806 N N . GLU A 1 243 ? 2.258 2.738 4.641 1.00 98.69 243 GLU A N 1
ATOM 1807 C CA . GLU A 1 243 ? 3.125 3.890 4.377 1.00 98.69 243 GLU A CA 1
ATOM 1808 C C . GLU A 1 243 ? 4.620 3.524 4.455 1.00 98.69 243 GLU A C 1
ATOM 1810 O O . GLU A 1 243 ? 5.390 3.922 3.575 1.00 98.69 243 GLU A O 1
ATOM 1815 N N . VAL A 1 244 ? 5.037 2.703 5.433 1.00 98.75 244 VAL A N 1
ATOM 1816 C CA . VAL A 1 244 ? 6.425 2.209 5.539 1.00 98.75 244 VAL A CA 1
ATOM 1817 C C . VAL A 1 244 ? 6.766 1.318 4.351 1.00 98.75 244 VAL A C 1
ATOM 1819 O O . VAL A 1 244 ? 7.846 1.469 3.783 1.00 98.75 244 VAL A O 1
ATOM 1822 N N . THR A 1 245 ? 5.855 0.431 3.930 1.00 98.75 245 THR A N 1
ATOM 1823 C CA . THR A 1 245 ? 6.070 -0.407 2.740 1.00 98.75 245 THR A CA 1
ATOM 1824 C C . THR A 1 245 ? 6.358 0.466 1.523 1.00 98.75 245 THR A C 1
ATOM 1826 O O . THR A 1 245 ? 7.408 0.311 0.904 1.00 98.75 245 THR A O 1
ATOM 1829 N N . LYS A 1 246 ? 5.490 1.438 1.215 1.00 98.75 246 LYS A N 1
ATOM 1830 C CA . LYS A 1 246 ? 5.658 2.325 0.052 1.00 98.75 246 LYS A CA 1
ATOM 1831 C C . LYS A 1 246 ? 6.943 3.159 0.139 1.00 98.75 246 LYS A C 1
ATOM 1833 O O . LYS A 1 246 ? 7.762 3.104 -0.779 1.00 98.75 246 LYS A O 1
ATOM 1838 N N . ALA A 1 247 ? 7.175 3.872 1.242 1.00 98.50 247 ALA A N 1
ATOM 1839 C CA . ALA A 1 247 ? 8.340 4.750 1.380 1.00 98.50 247 ALA A CA 1
ATOM 1840 C C . ALA A 1 247 ? 9.679 3.984 1.386 1.00 98.50 247 ALA A C 1
ATOM 1842 O O . ALA A 1 247 ? 10.630 4.392 0.711 1.00 98.50 247 ALA A O 1
ATOM 1843 N N . SER A 1 248 ? 9.767 2.852 2.092 1.00 98.38 248 SER A N 1
ATOM 1844 C CA . SER A 1 248 ? 10.991 2.042 2.123 1.00 98.38 248 SER A CA 1
ATOM 1845 C C . SER A 1 248 ? 11.270 1.367 0.790 1.00 98.38 248 SER A C 1
ATOM 1847 O O . SER A 1 248 ? 12.426 1.340 0.371 1.00 98.38 248 SER A O 1
ATOM 1849 N N . LEU A 1 249 ? 10.241 0.874 0.092 1.00 98.38 249 LEU A N 1
ATOM 1850 C CA . LEU A 1 249 ? 10.384 0.320 -1.255 1.00 98.38 249 LEU A CA 1
ATOM 1851 C C . LEU A 1 249 ? 10.871 1.378 -2.247 1.00 98.38 249 LEU A C 1
ATOM 1853 O O . LEU A 1 249 ? 11.862 1.133 -2.933 1.00 98.38 249 LEU A O 1
ATOM 1857 N N . HIS A 1 250 ? 10.249 2.561 -2.265 1.00 98.06 250 HIS A N 1
ATOM 1858 C CA . HIS A 1 250 ? 10.667 3.679 -3.115 1.00 98.06 250 HIS A CA 1
ATOM 1859 C C . HIS A 1 250 ? 12.141 4.045 -2.877 1.00 98.06 250 HIS A C 1
ATOM 1861 O O . HIS A 1 250 ? 12.923 4.174 -3.823 1.00 98.06 250 HIS A O 1
ATOM 1867 N N . ARG A 1 251 ? 12.562 4.125 -1.607 1.00 96.94 251 ARG A N 1
ATOM 1868 C CA . ARG A 1 251 ? 13.947 4.450 -1.240 1.00 96.94 251 ARG A CA 1
ATOM 1869 C C . ARG A 1 251 ? 14.954 3.347 -1.579 1.00 96.94 251 ARG A C 1
ATOM 1871 O O . ARG A 1 251 ? 16.079 3.676 -1.970 1.00 96.94 251 ARG A O 1
ATOM 1878 N N . LEU A 1 252 ? 14.579 2.083 -1.376 1.00 96.94 252 LEU A N 1
ATOM 1879 C CA . LEU A 1 252 ? 15.413 0.892 -1.587 1.00 96.94 252 LEU A CA 1
ATOM 1880 C C . LEU A 1 252 ? 15.606 0.597 -3.079 1.00 96.94 252 LEU A C 1
ATOM 1882 O O . LEU A 1 252 ? 16.719 0.309 -3.510 1.00 96.94 252 LEU A O 1
ATOM 1886 N N . CYS A 1 253 ? 14.543 0.735 -3.870 1.00 97.06 253 CYS A N 1
ATOM 1887 C CA . CYS A 1 253 ? 14.515 0.432 -5.302 1.00 97.06 253 CYS A CA 1
ATOM 1888 C C . CYS A 1 253 ? 14.935 1.637 -6.171 1.00 97.06 253 CYS A C 1
ATOM 1890 O O . CYS A 1 253 ? 14.562 1.729 -7.338 1.00 97.06 253 CYS A O 1
ATOM 1892 N N . GLY A 1 254 ? 15.693 2.586 -5.606 1.00 94.88 254 GLY A N 1
ATOM 1893 C CA . GLY A 1 254 ? 16.296 3.702 -6.344 1.00 94.88 254 GLY A CA 1
ATOM 1894 C C . GLY A 1 254 ? 15.304 4.708 -6.940 1.00 94.88 254 GLY A C 1
ATOM 1895 O O . GLY A 1 254 ? 15.571 5.243 -8.010 1.00 94.88 254 GLY A O 1
ATOM 1896 N N . GLY A 1 255 ? 14.161 4.946 -6.290 1.00 94.69 255 GLY A N 1
ATOM 1897 C CA . GLY A 1 255 ? 13.082 5.798 -6.808 1.00 94.69 255 GLY A CA 1
ATOM 1898 C C . GLY A 1 255 ? 12.028 5.044 -7.630 1.00 94.69 255 GLY A C 1
ATOM 1899 O O . GL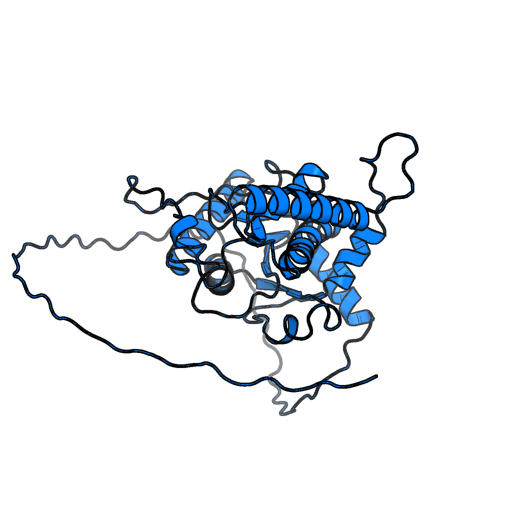Y A 1 255 ? 11.038 5.632 -8.063 1.00 94.69 255 GLY A O 1
ATOM 1900 N N . ARG A 1 256 ? 12.181 3.728 -7.834 1.00 95.25 256 ARG A N 1
ATOM 1901 C CA . ARG A 1 256 ? 11.139 2.903 -8.461 1.00 95.25 256 ARG A CA 1
ATOM 1902 C C . ARG A 1 256 ? 10.049 2.562 -7.447 1.00 95.25 256 ARG A C 1
ATOM 1904 O O . ARG A 1 256 ? 10.295 1.836 -6.487 1.00 95.25 256 ARG A O 1
ATOM 1911 N N . LEU A 1 257 ? 8.840 3.058 -7.690 1.00 97.81 257 LEU A N 1
ATOM 1912 C CA . LEU A 1 257 ? 7.599 2.607 -7.062 1.00 97.81 257 LEU A CA 1
ATOM 1913 C C . LEU A 1 257 ? 6.423 2.948 -7.982 1.00 97.81 257 LEU A C 1
ATOM 1915 O O . LEU A 1 257 ? 6.329 4.078 -8.464 1.00 97.81 257 LEU A O 1
ATOM 1919 N N . THR A 1 258 ? 5.511 1.994 -8.155 1.00 98.44 258 THR A N 1
ATOM 1920 C CA . THR A 1 258 ? 4.171 2.210 -8.713 1.00 98.44 258 THR A CA 1
ATOM 1921 C C . THR A 1 258 ? 3.131 1.910 -7.630 1.00 98.44 258 THR A C 1
ATOM 1923 O O . THR A 1 258 ? 3.223 0.883 -6.961 1.00 98.44 258 THR A O 1
ATOM 1926 N N . ILE A 1 259 ? 2.142 2.785 -7.458 1.00 98.56 259 ILE A N 1
ATOM 1927 C CA . ILE A 1 259 ? 1.019 2.634 -6.522 1.00 98.56 259 ILE A CA 1
ATOM 1928 C C . ILE A 1 259 ? -0.278 2.644 -7.335 1.00 98.56 259 ILE A C 1
ATOM 1930 O O . ILE A 1 259 ? -0.540 3.601 -8.062 1.00 98.56 259 ILE A O 1
ATOM 1934 N N . ALA A 1 260 ? -1.112 1.615 -7.196 1.00 98.06 260 ALA A N 1
ATOM 1935 C CA . ALA A 1 260 ? -2.438 1.568 -7.807 1.00 98.06 260 ALA A CA 1
ATOM 1936 C C . ALA A 1 260 ? -3.522 1.416 -6.734 1.00 98.06 260 ALA A C 1
ATOM 1938 O O . ALA A 1 260 ? -3.449 0.535 -5.879 1.00 98.06 260 ALA A O 1
ATOM 1939 N N . HIS A 1 261 ? -4.558 2.250 -6.784 1.00 97.12 261 HIS A N 1
ATOM 1940 C CA . HIS A 1 261 ? -5.731 2.084 -5.927 1.00 97.12 261 HIS A CA 1
ATOM 1941 C C . HIS A 1 261 ? -6.827 1.326 -6.672 1.00 97.12 261 HIS A C 1
ATOM 1943 O O . HIS A 1 261 ? -7.094 1.593 -7.838 1.00 97.12 261 HIS A O 1
ATOM 1949 N N . THR A 1 262 ? -7.513 0.414 -5.986 1.00 94.94 262 THR A N 1
ATOM 1950 C CA . THR A 1 262 ? -8.663 -0.351 -6.523 1.00 94.94 262 THR A CA 1
ATOM 1951 C C . THR A 1 262 ? -9.942 0.477 -6.716 1.00 94.94 262 THR A C 1
ATOM 1953 O O . THR A 1 262 ? -11.003 -0.083 -6.989 1.00 94.94 262 THR A O 1
ATOM 1956 N N . SER A 1 263 ? -9.880 1.794 -6.528 1.00 91.75 263 SER A N 1
ATOM 1957 C CA . SER A 1 263 ? -10.977 2.745 -6.693 1.00 91.75 263 SER A CA 1
ATOM 1958 C C . SER A 1 263 ? -10.405 4.149 -6.909 1.00 91.75 263 SER A C 1
ATOM 1960 O O . SER A 1 263 ? -9.295 4.435 -6.458 1.00 91.75 263 SER A O 1
ATOM 1962 N N . ALA A 1 264 ? -11.164 5.025 -7.571 1.00 89.06 264 ALA A N 1
ATOM 1963 C CA . ALA A 1 264 ? -10.866 6.458 -7.612 1.00 89.06 264 ALA A CA 1
ATOM 1964 C C . ALA A 1 264 ? -11.290 7.141 -6.297 1.00 89.06 264 ALA A C 1
ATOM 1966 O O . ALA A 1 264 ? -10.545 7.937 -5.730 1.00 89.06 264 ALA A O 1
ATOM 1967 N N . ASP A 1 265 ? -12.461 6.764 -5.781 1.00 88.69 265 ASP A N 1
ATOM 1968 C CA . ASP A 1 265 ? -13.008 7.238 -4.514 1.00 88.69 265 ASP A CA 1
ATOM 1969 C C . ASP A 1 265 ? -12.528 6.348 -3.356 1.00 88.69 265 ASP A C 1
ATOM 1971 O O . ASP A 1 265 ? -12.603 5.118 -3.435 1.00 88.69 265 ASP A O 1
ATOM 1975 N N . ILE A 1 266 ? -12.038 6.952 -2.269 1.00 90.12 266 ILE A N 1
ATOM 1976 C CA . ILE A 1 266 ? -11.457 6.247 -1.114 1.00 90.12 266 ILE A CA 1
ATOM 1977 C C . ILE A 1 266 ? -12.224 6.652 0.147 1.00 90.12 266 ILE A C 1
ATOM 1979 O O . ILE A 1 266 ? -12.258 7.832 0.494 1.00 90.12 266 ILE A O 1
ATOM 1983 N N . ASN A 1 267 ? -12.794 5.683 0.871 1.00 90.12 267 ASN A N 1
ATOM 1984 C CA . ASN A 1 267 ? -13.460 5.938 2.152 1.00 90.12 267 ASN A CA 1
ATOM 1985 C C . ASN A 1 267 ? -12.469 6.602 3.137 1.00 90.12 267 ASN A C 1
ATOM 1987 O O . ASN A 1 267 ? -11.443 5.978 3.433 1.00 90.12 267 ASN A O 1
ATOM 1991 N N . PRO A 1 268 ? -12.748 7.804 3.685 1.00 90.88 268 PRO A N 1
ATOM 1992 C CA . PRO A 1 268 ? -11.814 8.550 4.541 1.00 90.88 268 PRO A CA 1
ATOM 1993 C C . PRO A 1 268 ? -11.484 7.856 5.874 1.00 90.88 268 PRO A C 1
ATOM 1995 O O . PRO A 1 268 ? -10.512 8.226 6.533 1.00 90.88 268 PRO A O 1
ATOM 1998 N N . TYR A 1 269 ? -12.246 6.827 6.255 1.00 90.62 269 TYR A N 1
ATOM 1999 C CA . TYR A 1 269 ? -12.029 6.000 7.443 1.00 90.62 269 TYR A CA 1
ATOM 2000 C C . TYR A 1 269 ? -11.479 4.596 7.117 1.00 90.62 269 TYR A C 1
ATOM 2002 O O . TYR A 1 269 ? -11.429 3.739 7.995 1.00 90.62 269 TYR A O 1
ATOM 2010 N N . SER A 1 270 ? -11.045 4.343 5.876 1.00 92.00 270 SER A N 1
ATOM 2011 C CA . SER A 1 270 ? -10.300 3.129 5.487 1.00 92.00 270 SER A CA 1
ATOM 2012 C C . SER A 1 270 ? -8.814 3.202 5.874 1.00 92.00 270 SER A C 1
ATOM 2014 O O . SER A 1 270 ? -8.296 4.288 6.129 1.00 92.00 270 SER A O 1
ATOM 2016 N N . VAL A 1 271 ? -8.092 2.074 5.854 1.00 94.44 271 VAL A N 1
ATOM 2017 C CA . VAL A 1 271 ? -6.620 2.082 6.015 1.00 94.44 271 VAL A CA 1
ATOM 2018 C C . VAL A 1 271 ? -5.950 2.764 4.812 1.00 94.44 271 VAL A C 1
ATOM 2020 O O . VAL A 1 271 ? -5.160 3.681 5.003 1.00 94.44 271 VAL A O 1
ATOM 2023 N N . THR A 1 272 ? -6.375 2.448 3.582 1.00 95.00 272 THR A N 1
ATOM 2024 C CA . THR A 1 272 ? -5.857 3.070 2.347 1.00 95.00 272 THR A CA 1
ATOM 2025 C C . THR A 1 272 ? -5.940 4.595 2.358 1.00 95.00 272 THR A C 1
ATOM 2027 O O . THR A 1 272 ? -5.064 5.258 1.822 1.00 95.00 272 THR A O 1
ATOM 2030 N N . SER A 1 273 ? -6.928 5.196 3.031 1.00 96.00 273 SER A N 1
ATOM 2031 C CA . SER A 1 273 ? -7.024 6.660 3.182 1.00 96.00 273 SER A CA 1
ATOM 2032 C C . SER A 1 273 ? -5.899 7.323 3.999 1.00 96.00 273 SER A C 1
ATOM 2034 O O . SER A 1 273 ? -5.931 8.539 4.201 1.00 96.00 273 SER A O 1
ATOM 2036 N N . PHE A 1 274 ? -4.925 6.558 4.496 1.00 97.75 274 PHE A N 1
ATOM 2037 C CA . PHE A 1 274 ? -3.682 7.080 5.063 1.00 97.75 274 PHE A CA 1
ATOM 2038 C C . PHE A 1 274 ? -2.583 7.320 4.011 1.00 97.75 274 PHE A C 1
ATOM 2040 O O . PHE A 1 274 ? -1.629 8.005 4.356 1.00 97.75 274 PHE A O 1
ATOM 2047 N N . TYR A 1 275 ? -2.765 6.911 2.739 1.00 96.81 275 TYR A N 1
ATOM 2048 C CA . TYR A 1 275 ? -1.811 7.096 1.617 1.00 96.81 275 TYR A CA 1
ATOM 2049 C C . TYR A 1 275 ? -1.253 8.516 1.439 1.00 96.81 275 TYR A C 1
ATOM 2051 O O . TYR A 1 275 ? -0.197 8.702 0.825 1.00 96.81 275 TYR A O 1
ATOM 2059 N N . ARG A 1 276 ? -1.994 9.516 1.935 1.00 96.56 276 ARG A N 1
ATOM 2060 C CA . ARG A 1 276 ? -1.607 10.927 1.920 1.00 96.56 276 ARG A CA 1
ATOM 2061 C C . ARG A 1 276 ? -0.422 11.215 2.827 1.00 96.56 276 ARG A C 1
ATOM 2063 O O . ARG A 1 276 ? 0.330 12.112 2.497 1.00 96.56 276 ARG A O 1
ATOM 2070 N N . VAL A 1 277 ? -0.184 10.448 3.892 1.00 98.12 277 VAL A N 1
ATOM 2071 C CA . VAL A 1 277 ? 0.948 10.701 4.796 1.00 98.12 277 VAL A CA 1
ATOM 2072 C C . VAL A 1 277 ? 2.279 10.609 4.044 1.00 98.12 277 VAL A C 1
ATOM 2074 O O . VAL A 1 277 ? 3.119 11.491 4.200 1.00 98.12 277 VAL A O 1
ATOM 2077 N N . GLY A 1 278 ? 2.468 9.609 3.180 1.00 97.62 278 GLY A N 1
ATOM 2078 C CA . GLY A 1 278 ? 3.653 9.522 2.327 1.00 97.62 278 GLY A CA 1
ATOM 2079 C C . GLY A 1 278 ? 3.753 10.624 1.262 1.00 97.62 278 GLY A C 1
ATOM 2080 O O . GLY A 1 278 ? 4.867 11.024 0.932 1.00 97.62 278 GLY A O 1
ATOM 2081 N N . LEU A 1 279 ? 2.625 11.158 0.774 1.00 97.44 279 LEU A N 1
ATOM 2082 C CA . LEU A 1 279 ? 2.590 12.294 -0.164 1.00 97.44 279 LEU A CA 1
ATOM 2083 C C . LEU A 1 279 ? 2.914 13.625 0.540 1.00 97.44 279 LEU A C 1
ATOM 2085 O O . LEU A 1 279 ? 3.791 14.360 0.094 1.00 97.44 279 LEU A O 1
ATOM 2089 N N . ASP A 1 280 ? 2.251 13.901 1.664 1.00 97.12 280 ASP A N 1
ATOM 2090 C CA . ASP A 1 280 ? 2.385 15.113 2.482 1.00 97.12 280 ASP A CA 1
ATOM 2091 C C . ASP A 1 280 ? 3.798 15.240 3.086 1.00 97.12 280 ASP A C 1
ATOM 2093 O O . ASP A 1 280 ? 4.304 16.345 3.275 1.00 97.12 280 ASP A O 1
ATOM 2097 N N . LEU A 1 281 ? 4.458 14.106 3.360 1.00 96.12 281 LEU A N 1
ATOM 2098 C CA . LEU A 1 281 ? 5.862 14.026 3.787 1.00 96.12 281 LEU A CA 1
ATOM 2099 C C . LEU A 1 281 ? 6.865 13.981 2.613 1.00 96.12 281 LEU A C 1
ATOM 2101 O O . LEU A 1 281 ? 8.069 13.876 2.853 1.00 96.12 281 LEU A O 1
ATOM 2105 N N . GLY A 1 282 ? 6.404 14.027 1.357 1.00 96.38 282 GLY A N 1
ATOM 2106 C CA . GLY A 1 282 ? 7.254 14.031 0.158 1.00 96.38 282 GLY A CA 1
ATOM 2107 C C . GLY A 1 282 ? 8.044 12.739 -0.088 1.00 96.38 282 GLY A C 1
ATOM 2108 O O . GLY A 1 282 ? 9.082 12.772 -0.744 1.00 96.38 282 GLY A O 1
ATOM 2109 N N . LEU A 1 283 ? 7.590 11.602 0.449 1.00 96.75 283 LEU A N 1
ATOM 2110 C CA . LEU A 1 283 ? 8.296 10.313 0.386 1.00 96.75 283 LEU A CA 1
ATOM 2111 C C . LEU A 1 283 ? 8.103 9.586 -0.953 1.00 96.75 283 LEU A C 1
ATOM 2113 O O . LEU A 1 283 ? 8.891 8.699 -1.281 1.00 96.75 283 LEU A O 1
ATOM 2117 N N . TYR A 1 284 ? 7.063 9.957 -1.696 1.00 96.62 284 TYR A N 1
ATOM 2118 C CA . TYR A 1 284 ? 6.756 9.626 -3.091 1.00 96.62 284 TYR A CA 1
ATOM 2119 C C . TYR A 1 284 ? 5.781 10.694 -3.632 1.00 96.62 284 TYR A C 1
ATOM 2121 O O . TYR A 1 284 ? 5.264 11.499 -2.854 1.00 96.62 284 TYR A O 1
ATOM 2129 N N . HIS A 1 285 ? 5.523 10.734 -4.944 1.00 96.06 285 HIS A N 1
ATOM 2130 C CA . HIS A 1 285 ? 4.676 11.768 -5.565 1.00 96.06 285 HIS A CA 1
ATOM 2131 C C . HIS A 1 285 ? 3.538 11.171 -6.403 1.00 96.06 285 HIS A C 1
ATOM 2133 O O . HIS A 1 285 ? 3.656 10.075 -6.950 1.00 96.06 285 HIS A O 1
ATOM 2139 N N . GLU A 1 286 ? 2.419 11.890 -6.508 1.00 94.25 286 GLU A N 1
ATOM 2140 C CA . GLU A 1 286 ? 1.214 11.415 -7.201 1.00 94.25 286 GLU A CA 1
ATOM 2141 C C . GLU A 1 286 ? 1.439 11.276 -8.718 1.00 94.25 286 GLU A C 1
ATOM 2143 O O . GLU A 1 286 ? 1.147 10.232 -9.297 1.00 94.25 286 GLU A O 1
ATOM 2148 N N . ASP A 1 287 ? 2.056 12.274 -9.349 1.00 92.44 287 ASP A N 1
ATOM 2149 C CA . ASP A 1 287 ? 2.411 12.275 -10.774 1.00 92.44 287 ASP A CA 1
ATOM 2150 C C . ASP A 1 287 ? 3.519 11.263 -11.121 1.00 92.44 287 ASP A C 1
ATOM 2152 O O . ASP A 1 287 ? 3.500 10.642 -12.190 1.00 92.44 287 ASP A O 1
ATOM 2156 N N . ALA A 1 288 ? 4.480 11.072 -10.214 1.00 92.19 288 ALA A N 1
ATOM 2157 C CA . ALA A 1 288 ? 5.616 10.180 -10.400 1.00 92.19 288 ALA A CA 1
ATOM 2158 C C . ALA A 1 288 ? 5.275 8.707 -10.122 1.00 92.19 288 ALA A C 1
ATOM 2160 O O . ALA A 1 288 ? 5.718 7.840 -10.881 1.00 92.19 288 ALA A O 1
ATOM 2161 N N . ASN A 1 289 ? 4.484 8.405 -9.090 1.00 96.25 289 ASN A N 1
ATOM 2162 C CA . ASN A 1 289 ? 4.329 7.045 -8.568 1.00 96.25 289 ASN A CA 1
ATOM 2163 C C . ASN A 1 289 ? 2.899 6.486 -8.633 1.00 96.25 289 ASN A C 1
ATOM 2165 O O . ASN A 1 289 ? 2.760 5.265 -8.571 1.00 96.25 289 ASN A O 1
ATOM 2169 N N . MET A 1 290 ? 1.843 7.299 -8.754 1.00 96.50 290 MET A N 1
ATOM 2170 C CA . MET A 1 290 ? 0.462 6.794 -8.684 1.00 96.50 290 MET A CA 1
ATOM 2171 C C . MET A 1 290 ? -0.159 6.497 -10.056 1.00 96.50 290 MET A C 1
ATOM 2173 O O . MET A 1 290 ? 0.170 7.107 -11.073 1.00 96.50 290 MET A O 1
ATOM 2177 N N . VAL A 1 291 ? -1.084 5.534 -10.070 1.00 96.12 291 VAL A N 1
ATOM 2178 C CA . VAL A 1 291 ? -1.856 5.102 -11.242 1.00 96.12 291 VAL A CA 1
ATOM 2179 C C . VAL A 1 291 ? -3.328 5.410 -11.000 1.00 96.12 291 VAL A C 1
ATOM 2181 O O . VAL A 1 291 ? -3.951 4.854 -10.095 1.00 96.12 291 VAL A O 1
ATOM 2184 N N . ALA A 1 292 ? -3.890 6.297 -11.821 1.00 92.31 292 ALA A N 1
ATOM 2185 C CA . ALA A 1 292 ? -5.293 6.683 -11.728 1.00 92.31 292 ALA A CA 1
ATOM 2186 C C . ALA A 1 292 ? -6.216 5.498 -12.061 1.00 92.31 292 ALA A C 1
ATOM 2188 O O . ALA A 1 292 ? -6.160 4.949 -13.163 1.00 92.31 292 ALA A O 1
ATOM 2189 N N . TYR A 1 293 ? -7.097 5.136 -11.128 1.00 91.50 293 TYR A N 1
ATOM 2190 C CA . TYR A 1 293 ? -8.095 4.095 -11.349 1.00 91.50 293 TYR A CA 1
ATOM 2191 C C . TYR A 1 293 ? -9.180 4.562 -12.325 1.00 91.50 293 TYR A C 1
ATOM 2193 O O . TYR A 1 293 ? -9.763 5.636 -12.164 1.00 91.50 293 TYR A O 1
ATOM 2201 N N . ARG A 1 294 ? -9.493 3.724 -13.316 1.00 87.44 294 ARG A N 1
ATOM 2202 C CA . ARG A 1 294 ? -10.608 3.914 -14.254 1.00 87.44 294 ARG A CA 1
ATOM 2203 C C . ARG A 1 294 ? -11.392 2.611 -14.351 1.00 87.44 294 ARG A C 1
ATOM 2205 O O . ARG A 1 294 ? -10.789 1.563 -14.563 1.00 87.44 294 ARG A O 1
ATOM 2212 N N . ASN A 1 295 ? -12.717 2.682 -14.229 1.00 79.56 295 ASN A N 1
ATOM 2213 C CA . ASN A 1 295 ? -13.597 1.580 -14.623 1.00 79.56 295 ASN A CA 1
ATOM 2214 C C . ASN A 1 295 ? -13.684 1.557 -16.155 1.00 79.56 295 ASN A C 1
ATOM 2216 O O . ASN A 1 295 ? -14.008 2.580 -16.759 1.00 79.56 295 ASN A O 1
ATOM 2220 N N . LEU A 1 296 ? -13.389 0.410 -16.768 1.00 69.38 296 LEU A N 1
ATOM 2221 C CA . LEU A 1 296 ? -13.286 0.248 -18.226 1.00 69.38 296 LEU A CA 1
ATOM 2222 C C . LEU A 1 296 ? -14.385 -0.666 -18.805 1.00 69.38 296 LEU A C 1
ATOM 2224 O O . LEU A 1 296 ? -14.362 -1.014 -19.981 1.00 69.38 296 LEU A O 1
ATOM 2228 N N . SER A 1 297 ? -15.397 -0.996 -17.997 1.00 61.69 297 SER A N 1
ATOM 2229 C CA . SER A 1 297 ? -16.633 -1.652 -18.434 1.00 61.69 297 SER A CA 1
ATOM 2230 C C . SER A 1 297 ? -17.337 -0.860 -19.544 1.00 61.69 297 SER A C 1
ATOM 2232 O O . SER A 1 297 ? -17.564 0.343 -19.393 1.00 61.69 297 SER A O 1
ATOM 2234 N N . GLU A 1 298 ? -17.738 -1.544 -20.622 1.00 50.47 298 GLU A N 1
ATOM 2235 C CA . GLU A 1 298 ? -18.284 -0.926 -21.848 1.00 50.47 298 GLU A CA 1
ATOM 2236 C C . GLU A 1 298 ? -19.553 -0.077 -21.616 1.00 50.47 298 GLU A C 1
ATOM 2238 O O . GLU A 1 298 ? -19.804 0.882 -22.349 1.00 50.47 298 GLU A O 1
ATOM 2243 N N . ASP A 1 299 ? -20.326 -0.357 -20.561 1.00 51.94 299 ASP A N 1
ATOM 2244 C CA . ASP A 1 299 ? -21.401 0.522 -20.094 1.00 51.94 299 ASP A CA 1
ATOM 2245 C C . ASP A 1 299 ? -20.831 1.771 -19.387 1.00 51.94 299 ASP A C 1
ATOM 2247 O O . ASP A 1 299 ? -20.798 1.882 -18.159 1.00 51.94 299 ASP A O 1
ATOM 2251 N N . HIS A 1 300 ? -20.453 2.780 -20.182 1.00 43.56 300 HIS A N 1
ATOM 2252 C CA . HIS A 1 300 ? -20.004 4.120 -19.755 1.00 43.56 300 HIS A CA 1
ATOM 2253 C C . HIS A 1 300 ? -21.045 4.949 -18.950 1.00 43.56 300 HIS A C 1
ATOM 2255 O O . HIS A 1 300 ? -20.973 6.178 -18.911 1.00 43.56 300 HIS A O 1
ATOM 2261 N N . LYS A 1 301 ? -22.055 4.316 -18.341 1.00 40.22 301 LYS A N 1
ATOM 2262 C CA . LYS A 1 301 ? -23.149 4.959 -17.589 1.00 40.22 301 LYS A CA 1
ATOM 2263 C C . LYS A 1 301 ? -23.111 4.716 -16.084 1.00 40.22 301 LYS A C 1
ATOM 2265 O O . LYS A 1 301 ? -23.833 5.396 -15.361 1.00 40.22 301 LYS A O 1
ATOM 2270 N N . SER A 1 302 ? -22.260 3.810 -15.612 1.00 45.44 302 SER A N 1
ATOM 2271 C CA . SER A 1 302 ? -21.984 3.628 -14.189 1.00 45.44 302 SER A CA 1
ATOM 2272 C C . SER A 1 302 ? -20.480 3.617 -13.941 1.00 45.44 302 SER A C 1
ATOM 2274 O O . SER A 1 302 ? -19.842 2.567 -13.919 1.00 45.44 302 SER A O 1
ATOM 2276 N N . GLN A 1 303 ? -19.922 4.799 -13.659 1.00 52.03 303 GLN A N 1
ATOM 2277 C CA . GLN A 1 303 ? -18.861 4.856 -12.657 1.00 52.03 303 GLN A CA 1
ATOM 2278 C C . GLN A 1 303 ? -19.467 4.234 -11.394 1.00 52.03 303 GLN A C 1
ATOM 2280 O O . GLN A 1 303 ? -20.443 4.760 -10.866 1.00 52.03 303 GLN A O 1
ATOM 2285 N N . GLU A 1 304 ? -18.980 3.059 -10.998 1.00 60.72 304 GLU A N 1
ATOM 2286 C CA . GLU A 1 304 ? -19.519 2.295 -9.872 1.00 60.72 304 GLU A CA 1
ATOM 2287 C C . GLU A 1 304 ? -19.199 3.023 -8.557 1.00 60.72 304 GLU A C 1
ATOM 2289 O O . GLU A 1 304 ? -18.175 2.777 -7.921 1.00 60.72 304 GLU A O 1
ATOM 2294 N N . VAL A 1 305 ? -20.050 3.993 -8.206 1.00 63.19 305 VAL A N 1
ATOM 2295 C CA . VAL A 1 305 ? -19.922 4.795 -6.988 1.00 63.19 305 VAL A CA 1
ATOM 2296 C C . VAL A 1 305 ? -20.083 3.869 -5.792 1.00 63.19 305 VAL A C 1
ATOM 2298 O O . VAL A 1 305 ? -21.151 3.299 -5.565 1.00 63.19 305 VAL A O 1
ATOM 2301 N N . LEU A 1 306 ? -19.007 3.729 -5.026 1.00 74.56 306 LEU A N 1
ATOM 2302 C CA . LEU A 1 306 ? -19.008 2.965 -3.792 1.00 74.56 306 LEU A CA 1
ATOM 2303 C C . LEU A 1 306 ? -19.803 3.727 -2.730 1.00 74.56 306 LEU A C 1
ATOM 2305 O O . LEU A 1 306 ? -19.329 4.718 -2.177 1.00 74.56 306 LEU A O 1
ATOM 2309 N N . ASP A 1 307 ? -21.012 3.247 -2.439 1.00 75.69 307 ASP A N 1
ATOM 2310 C CA . ASP A 1 307 ? -21.807 3.712 -1.303 1.00 75.69 307 ASP A CA 1
ATOM 2311 C C . ASP A 1 307 ? -21.123 3.280 0.003 1.00 75.69 307 ASP A C 1
ATOM 2313 O O . ASP A 1 307 ? -21.337 2.190 0.541 1.00 75.69 307 ASP A O 1
ATOM 2317 N N . PHE A 1 308 ? -20.230 4.139 0.489 1.00 76.56 308 PHE A N 1
ATOM 2318 C CA . PHE A 1 308 ? -19.458 3.876 1.692 1.00 76.56 308 PHE A CA 1
ATOM 2319 C C . PHE A 1 308 ? -20.300 3.874 2.972 1.00 76.56 308 PHE A C 1
ATOM 2321 O O . PHE A 1 308 ? -19.845 3.283 3.948 1.00 76.56 308 PHE A O 1
ATOM 2328 N N . ASP A 1 309 ? -21.509 4.441 2.977 1.00 67.00 309 ASP A N 1
ATOM 2329 C CA . ASP A 1 309 ? -22.417 4.370 4.128 1.00 67.00 309 ASP A CA 1
ATOM 2330 C C . ASP A 1 309 ? -23.202 3.047 4.146 1.00 67.00 309 ASP A C 1
ATOM 2332 O O . ASP A 1 309 ? -23.420 2.479 5.218 1.00 67.00 309 ASP A O 1
ATOM 2336 N N . ALA A 1 310 ? -23.529 2.477 2.980 1.00 60.12 310 ALA A N 1
ATOM 2337 C CA . ALA A 1 310 ? -24.029 1.103 2.875 1.00 60.12 310 ALA A CA 1
ATOM 2338 C C . ALA A 1 310 ? -22.952 0.042 3.193 1.00 60.12 310 ALA A C 1
ATOM 2340 O O . ALA A 1 310 ? -23.280 -1.057 3.648 1.00 60.12 310 ALA A O 1
ATOM 2341 N N . ILE A 1 311 ? -21.669 0.357 2.970 1.00 63.81 311 ILE A N 1
ATOM 2342 C CA . ILE A 1 311 ? -20.529 -0.537 3.248 1.00 63.81 311 ILE A CA 1
ATOM 2343 C C . ILE A 1 311 ? -20.039 -0.414 4.712 1.00 63.81 311 ILE A C 1
ATOM 2345 O O . ILE A 1 311 ? -19.682 -1.425 5.328 1.00 63.81 311 ILE A O 1
ATOM 2349 N N . ASP A 1 312 ? -20.028 0.786 5.308 1.00 56.97 312 ASP A N 1
ATOM 2350 C CA . ASP A 1 312 ? -19.522 1.045 6.672 1.00 56.97 312 ASP A CA 1
ATOM 2351 C C . ASP A 1 312 ? -20.585 0.846 7.768 1.00 56.97 312 ASP A C 1
ATOM 2353 O O . ASP A 1 312 ? -20.982 1.766 8.485 1.00 56.97 312 ASP A O 1
ATOM 2357 N N . THR A 1 313 ? -21.013 -0.403 7.937 1.00 41.94 313 THR A N 1
ATOM 2358 C CA . THR A 1 313 ? -21.962 -0.841 8.980 1.00 41.94 313 THR A CA 1
ATOM 2359 C C . THR A 1 313 ? -21.336 -0.948 10.394 1.00 41.94 313 THR A C 1
ATOM 2361 O O . THR A 1 313 ? -21.715 -1.837 11.163 1.00 41.94 313 THR A O 1
ATOM 2364 N N . ARG A 1 314 ? -20.336 -0.110 10.744 1.00 46.53 314 ARG A N 1
ATOM 2365 C CA . ARG A 1 314 ? -19.440 -0.297 11.917 1.00 46.53 314 ARG A CA 1
ATOM 2366 C C . ARG A 1 314 ? -19.050 0.952 12.734 1.00 46.53 314 ARG A C 1
ATOM 2368 O O . ARG A 1 314 ? -18.682 2.009 12.172 1.00 46.53 314 ARG A O 1
#

Foldseek 3Di:
DDDDDDDDDDDDDDDDDDDDDDDDDDDDDDDDDDDDDDDDDPDDDDDDDDDDDDDDDDDDDDDDDDDPVNQVVLLLVLLQAQEEEEDEDAQLAPDQLLLLLVLQLVLVCVVCVVVVVDDSHYYEYEDLQHAQDRDMDNSNSVNNCVSVVHAYEYEFEDCVLPVCSNVRGDCVRHDGYHYLCSLLVVQQPAAQPPDPPPDDRATSSNLLLVVLVVLQVVVCVVCVVVPHHRQDPCLSVVLSSVLSVQLSSCVSNVNRAAYEYSAQDDDCNDSVVSVCSCCVSVSHHCVSHYGHGDNPPPPPPDPPDPPVVVSPPD

Radius of gyration: 23.27 Å; chains: 1; bounding box: 67×62×77 Å

Sequence (314 aa):
MRSVRLVSNLWLAMSSATRGTTRGTTSPAIRSTNPPQRLPSVFSAAASATELGAARGSGAVGGDSSGPDDGDRAMRELAGYHPIVIEGMGYYDPRDPAVVAGNICENLGAHFASRGGQSDGPYLVVVQGDPLTERGISAITPRVAECLGLKRGLVCLDEDIDPTHSQNADRENVVLEVSYSRLAGILSRLPYEGGGEGSSEKSVLRAMEESIDALVRQKNLEREAIGKPPMKEYFKQYALLQEVTKASLHRLCGGRLTIAHTSADINPYSVTSFYRVGLDLGLYHEDANMVAYRNLSEDHKSQEVLDFDAIDTR